Protein AF-A0ABD0T103-F1 (afdb_monomer_lite)

Radius of gyration: 28.6 Å; chains: 1; bounding box: 59×67×96 Å

Structure (mmCIF, N/CA/C/O backbone):
data_AF-A0ABD0T103-F1
#
_entry.id   AF-A0ABD0T103-F1
#
loop_
_atom_site.group_PDB
_atom_site.id
_atom_site.type_symbol
_atom_site.label_atom_id
_atom_site.label_alt_id
_atom_site.label_comp_id
_atom_site.label_asym_id
_atom_site.label_entity_id
_atom_site.label_seq_id
_atom_site.pdbx_PDB_ins_code
_atom_site.Cartn_x
_atom_site.Cartn_y
_atom_site.Cartn_z
_atom_site.occupancy
_atom_site.B_iso_or_equiv
_atom_site.auth_seq_id
_atom_site.auth_comp_id
_atom_site.auth_asym_id
_atom_site.auth_atom_id
_atom_site.pdbx_PDB_model_num
ATOM 1 N N . MET A 1 1 ? 9.201 -31.737 -28.337 1.00 83.19 1 MET A N 1
ATOM 2 C CA . MET A 1 1 ? 9.948 -30.502 -28.004 1.00 83.19 1 MET A CA 1
ATOM 3 C C . MET A 1 1 ? 9.121 -29.670 -27.033 1.00 83.19 1 MET A C 1
ATOM 5 O O . MET A 1 1 ? 7.909 -29.645 -27.224 1.00 83.19 1 MET A O 1
ATOM 9 N N . PRO A 1 2 ? 9.707 -29.031 -26.001 1.00 96.06 2 PRO A N 1
ATOM 10 C CA . PRO A 1 2 ? 8.948 -28.172 -25.094 1.00 96.06 2 PRO A CA 1
ATOM 11 C C . PRO A 1 2 ? 8.198 -27.069 -25.862 1.00 96.06 2 PRO A C 1
ATOM 13 O O . PRO A 1 2 ? 8.759 -26.537 -26.823 1.00 96.06 2 PRO A O 1
ATOM 16 N N . PRO A 1 3 ? 6.970 -26.693 -25.461 1.00 93.56 3 PRO A N 1
ATOM 17 C CA . PRO A 1 3 ? 6.154 -25.717 -26.192 1.00 93.56 3 PRO A CA 1
ATOM 18 C C . PRO A 1 3 ? 6.834 -24.355 -26.387 1.00 93.56 3 PRO A C 1
ATOM 20 O O . PRO A 1 3 ? 6.672 -23.721 -27.426 1.00 93.56 3 PRO A O 1
ATOM 23 N N . THR A 1 4 ? 7.629 -23.918 -25.409 1.00 91.94 4 THR A N 1
ATOM 24 C CA . THR A 1 4 ? 8.453 -22.702 -25.484 1.00 91.94 4 THR A CA 1
ATOM 25 C C . THR A 1 4 ? 9.527 -22.808 -26.559 1.00 91.94 4 THR A C 1
ATOM 27 O O . THR A 1 4 ? 9.656 -21.913 -27.387 1.00 91.94 4 THR A O 1
ATOM 30 N N . VAL A 1 5 ? 10.246 -23.930 -26.609 1.00 94.25 5 VAL A N 1
ATOM 31 C CA . VAL A 1 5 ? 11.278 -24.182 -27.625 1.00 94.25 5 VAL A CA 1
ATOM 32 C C . VAL A 1 5 ? 10.645 -24.321 -29.016 1.00 94.25 5 VAL A C 1
ATOM 34 O O . VAL A 1 5 ? 11.171 -23.784 -29.984 1.00 94.25 5 VAL A O 1
ATOM 37 N N . HIS A 1 6 ? 9.473 -24.959 -29.120 1.00 95.75 6 HIS A N 1
ATOM 38 C CA . HIS A 1 6 ? 8.685 -25.035 -30.357 1.00 95.75 6 HIS A CA 1
ATOM 39 C C . HIS A 1 6 ? 8.258 -23.667 -30.881 1.00 95.75 6 HIS A C 1
ATOM 41 O O . HIS A 1 6 ? 8.499 -23.373 -32.048 1.00 95.75 6 HIS A O 1
ATOM 47 N N . LYS A 1 7 ? 7.721 -22.796 -30.021 1.00 91.62 7 LYS A N 1
ATOM 48 C CA . LYS A 1 7 ? 7.379 -21.424 -30.415 1.00 91.62 7 LYS A CA 1
ATOM 49 C C . LYS A 1 7 ? 8.585 -20.624 -30.893 1.00 91.62 7 LYS A C 1
ATOM 51 O O . LYS A 1 7 ? 8.458 -19.905 -31.873 1.00 91.62 7 LYS A O 1
ATOM 56 N N . VAL A 1 8 ? 9.739 -20.760 -30.244 1.00 90.75 8 VAL A N 1
ATOM 57 C CA . VAL A 1 8 ? 10.947 -20.021 -30.641 1.00 90.75 8 VAL A CA 1
ATOM 58 C C . VAL A 1 8 ? 11.498 -20.529 -31.974 1.00 90.75 8 VAL A C 1
ATOM 60 O O . VAL A 1 8 ? 11.782 -19.725 -32.853 1.00 90.75 8 VAL A O 1
ATOM 63 N N . LEU A 1 9 ? 11.628 -21.846 -32.151 1.00 94.50 9 LEU A N 1
ATOM 64 C CA . LEU A 1 9 ? 12.278 -22.413 -33.338 1.00 94.50 9 LEU A CA 1
ATOM 65 C C . LEU A 1 9 ? 11.381 -22.434 -34.581 1.00 94.50 9 LEU A C 1
ATOM 67 O O . LEU A 1 9 ? 11.892 -22.286 -35.684 1.00 94.50 9 LEU A O 1
ATOM 71 N N . ILE A 1 10 ? 10.068 -22.628 -34.415 1.00 95.25 10 ILE A N 1
ATOM 72 C CA . ILE A 1 10 ? 9.129 -22.740 -35.543 1.00 95.25 10 ILE A CA 1
ATOM 73 C C . ILE A 1 10 ? 8.453 -21.404 -35.843 1.00 95.25 10 ILE A C 1
ATOM 75 O O . ILE A 1 10 ? 8.338 -21.033 -37.003 1.00 95.25 10 ILE A O 1
ATOM 79 N N . HIS A 1 11 ? 8.040 -20.663 -34.813 1.00 93.12 11 HIS A N 1
ATOM 80 C CA .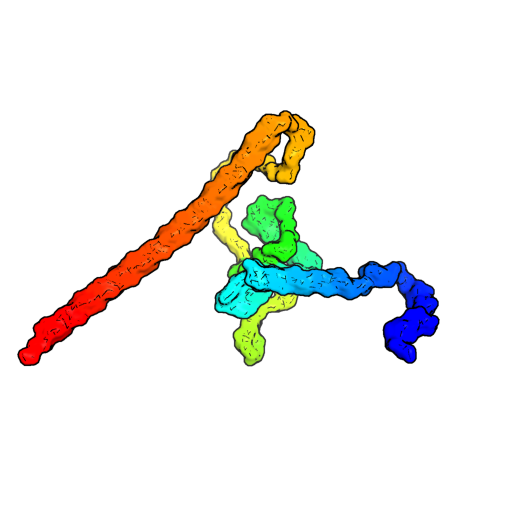 HIS A 1 11 ? 7.269 -19.425 -34.975 1.00 93.12 11 HIS A CA 1
ATOM 81 C C . HIS A 1 11 ? 8.083 -18.155 -34.696 1.00 93.12 11 HIS A C 1
ATOM 83 O O . HIS A 1 11 ? 7.556 -17.055 -34.832 1.00 93.12 11 HIS A O 1
ATOM 89 N N . GLY A 1 12 ? 9.357 -18.270 -34.304 1.00 89.81 12 GLY A N 1
ATOM 90 C CA . GLY A 1 12 ? 10.169 -17.119 -33.900 1.00 89.81 12 GLY A CA 1
ATOM 91 C C . GLY A 1 12 ? 10.331 -16.077 -35.004 1.00 89.81 12 GLY A C 1
ATOM 92 O O . GLY A 1 12 ? 10.189 -14.889 -34.731 1.00 89.81 12 GLY A O 1
ATOM 93 N N . LYS A 1 13 ? 10.559 -16.517 -36.249 1.00 91.50 13 LYS A N 1
ATOM 94 C CA . LYS A 1 13 ? 10.659 -15.628 -37.416 1.00 91.50 13 LYS A CA 1
ATOM 95 C C . LYS A 1 13 ? 9.366 -14.842 -37.634 1.00 91.50 13 LYS A C 1
ATOM 97 O O . LYS A 1 13 ? 9.402 -13.618 -37.659 1.00 91.50 13 LYS A O 1
ATOM 102 N N . ASP A 1 14 ? 8.235 -15.540 -37.709 1.00 91.88 14 ASP A N 1
ATOM 103 C CA . ASP A 1 14 ? 6.933 -14.911 -37.945 1.00 91.88 14 ASP A CA 1
ATOM 104 C C . ASP A 1 14 ? 6.583 -13.913 -36.831 1.00 91.88 14 ASP A C 1
ATOM 106 O O . ASP A 1 14 ? 6.027 -12.850 -37.096 1.00 91.88 14 ASP A O 1
ATOM 110 N N . ILE A 1 15 ? 6.945 -14.226 -35.580 1.00 88.12 15 ILE A N 1
ATOM 111 C CA . ILE A 1 15 ? 6.762 -13.328 -34.434 1.00 88.12 15 ILE A CA 1
ATOM 112 C C . ILE A 1 15 ? 7.617 -12.065 -34.588 1.00 88.12 15 ILE A C 1
ATOM 114 O O . ILE A 1 15 ? 7.116 -10.976 -34.331 1.00 88.12 15 ILE A O 1
ATOM 118 N N . ILE A 1 16 ? 8.879 -12.186 -35.008 1.00 88.00 16 ILE A N 1
ATOM 119 C CA . ILE A 1 16 ? 9.779 -11.038 -35.193 1.00 88.00 16 ILE A CA 1
ATOM 120 C C . ILE A 1 16 ? 9.294 -10.142 -36.340 1.00 88.00 16 ILE A C 1
ATOM 122 O O . ILE A 1 16 ? 9.280 -8.925 -36.183 1.00 88.00 16 ILE A O 1
ATOM 126 N N . ASP A 1 17 ? 8.839 -10.735 -37.444 1.00 89.12 17 ASP A N 1
ATOM 127 C CA . ASP A 1 17 ? 8.422 -9.998 -38.643 1.00 89.12 17 ASP A CA 1
ATOM 128 C C . ASP A 1 17 ? 7.117 -9.198 -38.430 1.00 89.12 17 ASP A C 1
ATOM 130 O O . ASP A 1 17 ? 6.922 -8.153 -39.050 1.00 89.12 17 ASP A O 1
ATOM 134 N N . HIS A 1 18 ? 6.229 -9.644 -37.530 1.00 87.50 18 HIS A N 1
ATOM 135 C CA . HIS A 1 18 ? 4.941 -8.983 -37.254 1.00 87.50 18 HIS A CA 1
ATOM 136 C C . HIS A 1 18 ? 4.939 -8.089 -36.000 1.00 87.50 18 HIS A C 1
ATOM 138 O O . HIS A 1 18 ? 3.966 -7.366 -35.766 1.00 87.50 18 HIS A O 1
ATOM 144 N N . PHE A 1 19 ? 5.981 -8.130 -35.161 1.00 81.06 19 PHE A N 1
ATOM 145 C CA . PHE A 1 19 ? 6.026 -7.339 -33.928 1.00 81.06 19 PHE A CA 1
ATOM 146 C C . PHE A 1 19 ? 6.608 -5.940 -34.152 1.00 81.06 19 PHE A C 1
ATOM 148 O O . PHE A 1 19 ? 7.749 -5.765 -34.563 1.00 81.06 19 PHE A O 1
ATOM 155 N N . LEU A 1 20 ? 5.833 -4.921 -33.772 1.00 81.62 20 LEU A N 1
ATOM 156 C CA . LEU A 1 20 ? 6.221 -3.505 -33.844 1.00 81.62 20 LEU A CA 1
ATOM 157 C C . LEU A 1 20 ? 7.271 -3.093 -32.798 1.00 81.62 20 LEU A C 1
ATOM 159 O O . LEU A 1 20 ? 7.889 -2.039 -32.926 1.00 81.62 20 LEU A O 1
ATOM 163 N N . LEU A 1 21 ? 7.430 -3.880 -31.730 1.00 80.06 21 LEU A N 1
ATOM 164 C CA . LEU A 1 21 ? 8.282 -3.562 -30.586 1.00 80.06 21 LEU A CA 1
ATOM 165 C C . LEU A 1 21 ? 9.200 -4.744 -30.255 1.00 80.06 21 LEU A C 1
ATOM 167 O O . LEU A 1 21 ? 8.774 -5.895 -30.385 1.00 80.06 21 LEU A O 1
ATOM 171 N N . PRO A 1 22 ? 10.425 -4.488 -29.758 1.00 79.06 22 PRO A N 1
ATOM 172 C CA . PRO A 1 22 ? 11.305 -5.539 -29.270 1.00 79.06 22 PRO A CA 1
ATOM 173 C C . PRO A 1 22 ? 10.608 -6.415 -28.223 1.00 79.06 22 PRO A C 1
ATOM 175 O O . PRO A 1 22 ? 10.047 -5.907 -27.251 1.00 79.06 22 PRO A O 1
ATOM 178 N N . ILE A 1 23 ? 10.705 -7.737 -28.387 1.00 77.38 23 IL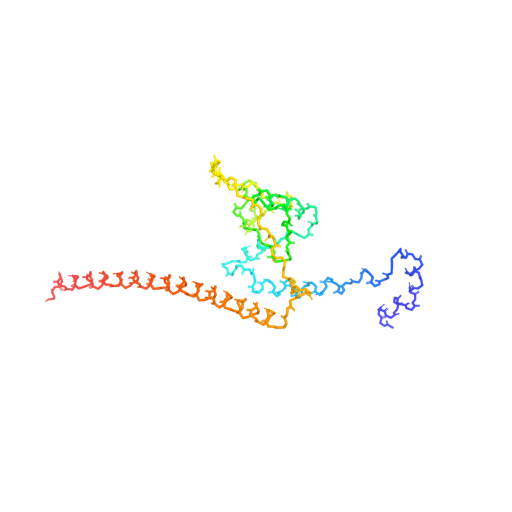E A N 1
ATOM 179 C CA . ILE A 1 23 ? 10.024 -8.750 -27.557 1.00 77.38 23 ILE A CA 1
ATOM 180 C C . ILE A 1 23 ? 10.264 -8.529 -26.050 1.00 77.38 23 ILE A C 1
ATOM 182 O O . ILE A 1 23 ? 9.359 -8.714 -25.240 1.00 77.38 23 ILE A O 1
ATOM 186 N N . GLY A 1 24 ? 11.453 -8.051 -25.667 1.00 75.94 24 GLY A N 1
ATOM 187 C CA . GLY A 1 24 ? 11.802 -7.767 -24.270 1.00 75.94 24 GLY A CA 1
ATOM 188 C C . GLY A 1 24 ? 11.033 -6.607 -23.619 1.00 75.94 24 GLY A C 1
ATOM 189 O O . GLY A 1 24 ? 10.950 -6.557 -22.396 1.00 75.94 24 GLY A O 1
ATOM 190 N N . GLN A 1 25 ? 10.439 -5.687 -24.389 1.00 78.56 25 GLN A N 1
ATOM 191 C CA . GLN A 1 25 ? 9.657 -4.569 -23.835 1.00 78.56 25 GLN A CA 1
ATOM 192 C C . GLN A 1 25 ? 8.255 -4.983 -23.370 1.00 78.56 25 GLN A C 1
ATOM 194 O O . GLN A 1 25 ? 7.662 -4.299 -22.538 1.00 78.56 25 GLN A O 1
ATOM 199 N N . LEU A 1 26 ? 7.733 -6.096 -23.892 1.00 74.50 26 LEU A N 1
ATOM 200 C CA . LEU A 1 26 ? 6.412 -6.636 -23.556 1.00 74.50 26 LEU A CA 1
ATOM 201 C C . LEU A 1 26 ? 6.495 -7.839 -22.602 1.00 74.50 26 LEU A C 1
ATOM 203 O O . LEU A 1 26 ? 5.513 -8.557 -22.428 1.00 74.50 26 LEU A O 1
ATOM 207 N N . GLY A 1 27 ? 7.659 -8.066 -21.986 1.00 77.94 27 GLY A N 1
ATOM 208 C CA . GLY A 1 27 ? 7.872 -9.163 -21.048 1.00 77.94 27 GLY A CA 1
ATOM 209 C C . GLY A 1 27 ? 7.031 -9.038 -19.772 1.00 77.94 27 GLY A C 1
ATOM 210 O O . GLY A 1 27 ? 6.824 -7.947 -19.235 1.00 77.94 27 GLY A O 1
ATOM 211 N N . GLU A 1 28 ? 6.585 -10.180 -19.248 1.00 82.69 28 GLU A N 1
ATOM 212 C CA . GLU A 1 28 ? 5.816 -10.253 -17.998 1.00 82.69 28 GLU A CA 1
ATOM 213 C C . GLU A 1 28 ? 6.688 -10.010 -16.753 1.00 82.69 28 GLU A C 1
ATOM 215 O O . GLU A 1 28 ? 6.167 -9.662 -15.692 1.00 82.69 28 GLU A O 1
ATOM 220 N N . ASP A 1 29 ? 8.016 -10.089 -16.889 1.00 77.25 29 ASP A N 1
ATOM 221 C CA . ASP A 1 29 ? 8.998 -9.939 -15.808 1.00 77.25 29 ASP A CA 1
ATOM 222 C C . ASP A 1 29 ? 8.815 -8.635 -15.022 1.00 77.25 29 ASP A C 1
ATOM 224 O O . ASP A 1 29 ? 8.904 -8.608 -13.791 1.00 77.25 29 ASP A O 1
ATOM 228 N N . ALA A 1 30 ? 8.496 -7.538 -15.718 1.00 74.00 30 ALA A N 1
ATOM 229 C CA . ALA A 1 30 ? 8.231 -6.252 -15.085 1.00 74.00 30 ALA A CA 1
ATOM 230 C C . ALA A 1 30 ? 6.980 -6.312 -14.192 1.00 74.00 30 ALA A C 1
ATOM 232 O O . ALA A 1 30 ? 6.970 -5.767 -13.084 1.00 74.00 30 ALA A O 1
ATOM 233 N N . GLN A 1 31 ? 5.927 -7.002 -14.638 1.00 71.06 31 GLN A N 1
ATOM 234 C CA . GLN A 1 31 ? 4.705 -7.206 -13.865 1.00 71.06 31 GLN A CA 1
ATOM 235 C C . GLN A 1 31 ? 4.933 -8.173 -12.693 1.00 71.06 31 GLN A C 1
ATOM 237 O O . GLN A 1 31 ? 4.473 -7.897 -11.580 1.00 71.06 31 GLN A O 1
ATOM 242 N N . GLU A 1 32 ? 5.689 -9.255 -12.889 1.00 76.38 32 GLU A N 1
ATOM 243 C CA . GLU A 1 32 ? 6.045 -10.194 -11.820 1.00 76.38 32 GLU A CA 1
ATOM 244 C C . GLU A 1 32 ? 6.905 -9.546 -10.731 1.00 76.38 32 GLU A C 1
ATOM 246 O O . GLU A 1 32 ? 6.645 -9.733 -9.536 1.00 76.38 32 GLU A O 1
ATOM 251 N N . CYS A 1 33 ? 7.875 -8.709 -11.109 1.00 70.19 33 CYS A N 1
ATOM 252 C CA . CYS A 1 33 ? 8.651 -7.912 -10.158 1.00 70.19 33 CYS A CA 1
ATOM 253 C C . CYS A 1 33 ? 7.734 -7.023 -9.311 1.00 70.19 33 CYS A C 1
ATOM 255 O O . CYS A 1 33 ? 7.875 -6.957 -8.088 1.00 70.19 33 CYS A O 1
ATOM 257 N N . ARG A 1 34 ? 6.714 -6.416 -9.928 1.00 66.44 34 ARG A N 1
ATOM 258 C CA . ARG A 1 34 ? 5.733 -5.592 -9.211 1.00 66.44 34 ARG A CA 1
ATOM 259 C C . ARG A 1 34 ? 4.835 -6.381 -8.260 1.00 66.44 34 ARG A C 1
ATOM 261 O O . ARG A 1 34 ? 4.380 -5.813 -7.266 1.00 66.44 34 ARG A O 1
ATOM 268 N N . HIS A 1 35 ? 4.577 -7.667 -8.494 1.00 71.31 35 HIS A N 1
ATOM 269 C CA . HIS A 1 35 ? 3.824 -8.483 -7.535 1.00 71.31 35 HIS A CA 1
ATOM 270 C C . HIS A 1 35 ? 4.565 -8.643 -6.198 1.00 71.31 35 HIS A C 1
ATOM 272 O O . HIS A 1 35 ? 3.919 -8.671 -5.143 1.00 71.31 35 HIS A O 1
ATOM 278 N N . LYS A 1 36 ? 5.907 -8.667 -6.213 1.00 68.00 36 LYS A N 1
ATOM 279 C CA . LYS A 1 36 ? 6.732 -8.693 -4.992 1.00 68.00 36 LYS A CA 1
ATOM 280 C C . LYS A 1 36 ? 6.549 -7.410 -4.178 1.00 68.00 36 LYS A C 1
ATOM 282 O O . LYS A 1 36 ? 6.284 -7.484 -2.977 1.00 68.00 36 LYS A O 1
ATOM 287 N N . ASP A 1 37 ? 6.555 -6.258 -4.846 1.00 61.12 37 ASP A N 1
ATOM 288 C CA . ASP A 1 37 ? 6.293 -4.954 -4.227 1.00 61.12 37 ASP A CA 1
ATOM 289 C C . ASP A 1 37 ? 4.892 -4.887 -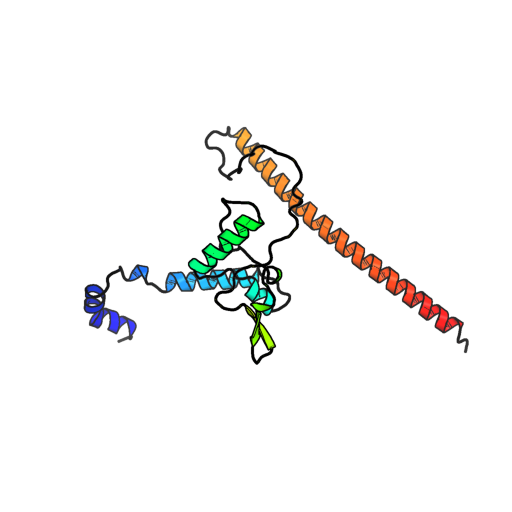3.609 1.00 61.12 37 ASP A C 1
ATOM 291 O O . ASP A 1 37 ? 4.719 -4.469 -2.464 1.00 61.12 37 ASP A O 1
ATOM 295 N N . VAL A 1 38 ? 3.868 -5.342 -4.340 1.00 64.62 38 VAL A N 1
ATOM 296 C CA . VAL A 1 38 ? 2.484 -5.368 -3.842 1.00 64.62 38 VAL A CA 1
ATOM 297 C C . VAL A 1 38 ? 2.375 -6.226 -2.583 1.00 64.62 38 VAL A C 1
ATOM 299 O O . VAL A 1 38 ? 1.708 -5.819 -1.629 1.00 64.62 38 VAL A O 1
ATOM 302 N N . LYS A 1 39 ? 3.048 -7.381 -2.538 1.00 66.12 39 LYS A N 1
ATOM 303 C CA . LYS A 1 39 ? 3.084 -8.252 -1.356 1.00 66.12 39 LYS A CA 1
ATOM 304 C C . LYS A 1 39 ? 3.775 -7.558 -0.176 1.00 66.12 39 LYS A C 1
ATOM 306 O O . LYS A 1 39 ? 3.177 -7.483 0.898 1.00 66.12 39 LYS A O 1
ATOM 311 N N . TYR A 1 40 ? 4.950 -6.966 -0.402 1.00 67.12 40 TYR A N 1
ATOM 312 C CA . TYR A 1 40 ? 5.713 -6.223 0.607 1.00 67.12 40 TYR A CA 1
ATOM 313 C C . TYR A 1 40 ? 4.922 -5.041 1.185 1.00 67.12 40 TYR A C 1
ATOM 315 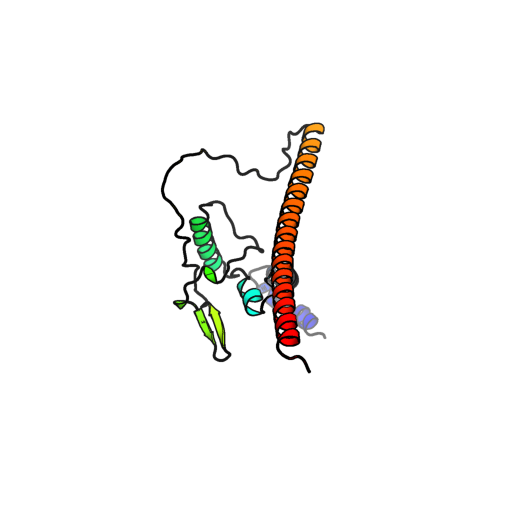O O . TYR A 1 40 ? 4.799 -4.895 2.403 1.00 67.12 40 TYR A O 1
ATOM 323 N N . TYR A 1 41 ? 4.305 -4.221 0.332 1.00 56.81 41 TYR A N 1
ATOM 324 C CA . TYR A 1 41 ? 3.523 -3.063 0.765 1.00 56.81 41 TYR A CA 1
ATOM 325 C C . TYR A 1 41 ? 2.207 -3.451 1.419 1.00 56.81 41 TYR A C 1
ATOM 327 O O . TYR A 1 41 ? 1.771 -2.795 2.368 1.00 56.81 41 TYR A O 1
ATOM 335 N N . ARG A 1 42 ? 1.571 -4.526 0.950 1.00 65.25 42 ARG A N 1
ATOM 336 C CA . ARG A 1 42 ? 0.406 -5.083 1.626 1.00 65.25 42 ARG A CA 1
ATOM 337 C C . ARG A 1 42 ? 0.784 -5.545 3.021 1.00 65.25 42 ARG A C 1
ATOM 339 O O . ARG A 1 42 ? -0.005 -5.329 3.929 1.00 65.25 42 ARG A O 1
ATOM 346 N N . GLU A 1 43 ? 1.954 -6.140 3.211 1.00 62.75 43 GLU A N 1
ATOM 347 C CA . GLU A 1 43 ? 2.445 -6.617 4.501 1.00 62.75 43 GLU A CA 1
ATOM 348 C C . GLU A 1 43 ? 2.783 -5.478 5.473 1.00 62.75 43 GLU A C 1
ATOM 350 O O . GLU A 1 43 ? 2.222 -5.462 6.567 1.00 62.75 43 GLU A O 1
ATOM 355 N N . HIS A 1 44 ? 3.568 -4.487 5.044 1.00 53.50 44 HIS A N 1
ATOM 356 C CA . HIS A 1 44 ? 4.179 -3.497 5.941 1.00 53.50 44 HIS A CA 1
ATOM 357 C C . HIS A 1 44 ? 3.458 -2.136 5.991 1.00 53.50 44 HIS A C 1
ATOM 359 O O . HIS A 1 44 ? 3.551 -1.433 6.993 1.00 53.50 44 HIS A O 1
ATOM 365 N N . ASN A 1 45 ? 2.704 -1.763 4.946 1.00 48.78 45 ASN A N 1
ATOM 366 C CA . ASN A 1 45 ? 2.257 -0.373 4.730 1.00 48.78 45 ASN A CA 1
ATOM 367 C C . ASN A 1 45 ? 0.729 -0.195 4.654 1.00 48.78 45 ASN A C 1
ATOM 369 O O . ASN A 1 45 ? 0.247 0.859 4.234 1.00 48.78 45 ASN A O 1
ATOM 373 N N . THR A 1 46 ? -0.055 -1.213 5.013 1.00 60.25 46 THR A N 1
ATOM 374 C CA . THR A 1 46 ? -1.527 -1.141 5.008 1.00 60.25 46 THR A CA 1
ATOM 375 C C . THR A 1 46 ? -2.104 -1.327 6.400 1.00 60.25 46 THR A C 1
ATOM 377 O O . THR A 1 46 ? -1.535 -2.028 7.242 1.00 60.25 46 THR A O 1
ATOM 380 N N . ARG A 1 47 ? -3.274 -0.735 6.654 1.00 56.91 47 ARG A N 1
ATOM 381 C CA . ARG A 1 47 ? -3.978 -0.932 7.925 1.00 56.91 47 ARG A CA 1
ATOM 382 C C . ARG A 1 47 ? -4.435 -2.388 8.057 1.00 56.91 47 ARG A C 1
ATOM 384 O O . ARG A 1 47 ? -5.212 -2.888 7.242 1.00 56.91 47 ARG A O 1
ATOM 391 N N . LYS A 1 48 ? -3.985 -3.056 9.127 1.00 67.88 48 LYS A N 1
ATOM 392 C CA . LYS A 1 48 ? -4.268 -4.471 9.461 1.00 67.88 48 LYS A CA 1
ATOM 393 C C . LYS A 1 48 ? -5.509 -4.671 10.322 1.00 67.88 48 LYS A C 1
ATOM 395 O O . LYS A 1 48 ? -5.614 -5.627 11.076 1.00 67.88 48 LYS A O 1
ATOM 400 N N . MET A 1 49 ? -6.445 -3.739 10.231 1.00 57.91 49 MET A N 1
ATOM 401 C CA . MET A 1 49 ? -7.670 -3.785 11.025 1.00 57.91 49 MET A CA 1
ATOM 402 C C . MET A 1 49 ? -8.771 -4.579 10.321 1.00 57.91 49 MET A C 1
ATOM 404 O O . MET A 1 49 ? -9.648 -5.138 10.964 1.00 57.91 49 MET A O 1
ATOM 408 N N . SER A 1 50 ? -8.743 -4.614 8.988 1.00 68.62 50 SER A N 1
ATOM 409 C CA . SER A 1 50 ? -9.624 -5.446 8.174 1.00 68.62 50 SER A CA 1
ATOM 410 C C . SER A 1 50 ? -9.053 -5.585 6.767 1.00 68.62 50 SER A C 1
ATOM 412 O O . SER A 1 50 ? -8.424 -4.660 6.249 1.00 68.62 50 SER A O 1
ATOM 414 N N . ARG A 1 51 ? -9.359 -6.702 6.097 1.00 60.78 51 ARG A N 1
ATOM 415 C CA . ARG A 1 51 ? -9.011 -6.915 4.680 1.00 60.78 51 ARG A CA 1
ATOM 416 C C . ARG A 1 51 ? -9.570 -5.807 3.769 1.00 60.78 51 ARG A C 1
ATOM 418 O O . ARG A 1 51 ? -8.988 -5.524 2.727 1.00 60.78 51 ARG A O 1
ATOM 425 N N . LYS A 1 52 ? -10.655 -5.151 4.200 1.00 57.97 52 LYS A N 1
ATOM 426 C CA . LYS A 1 52 ? -11.275 -3.981 3.564 1.00 57.97 52 LYS A CA 1
ATOM 427 C C . LYS A 1 52 ? -10.346 -2.765 3.571 1.00 57.97 52 LYS A C 1
ATOM 429 O O . LYS A 1 52 ? -9.998 -2.266 2.507 1.00 57.97 52 LYS A O 1
ATOM 434 N N . GLN A 1 53 ? -9.887 -2.337 4.745 1.00 58.53 53 GLN A N 1
ATOM 435 C CA . GLN A 1 53 ? -8.976 -1.192 4.860 1.00 58.53 53 GLN A CA 1
ATOM 436 C C . GLN A 1 53 ? -7.610 -1.481 4.229 1.00 58.53 53 GLN A C 1
ATOM 438 O O . GLN A 1 53 ? -7.023 -0.600 3.615 1.00 58.53 53 GLN A O 1
ATOM 443 N N . THR A 1 54 ? -7.157 -2.737 4.286 1.00 63.78 54 THR A N 1
ATOM 444 C CA . THR A 1 54 ? -5.931 -3.183 3.612 1.00 63.78 54 THR A CA 1
ATOM 445 C C . THR A 1 54 ? -5.963 -2.955 2.096 1.00 63.78 54 THR A C 1
ATOM 447 O O . THR A 1 54 ? -4.946 -2.593 1.511 1.00 63.78 54 THR A O 1
ATOM 450 N N . ASN A 1 55 ? -7.120 -3.163 1.463 1.00 65.31 55 ASN A N 1
ATOM 451 C CA . ASN A 1 55 ? -7.278 -3.011 0.017 1.00 65.31 55 ASN A CA 1
ATOM 452 C C . ASN A 1 55 ? -7.624 -1.567 -0.396 1.00 65.31 55 ASN A C 1
ATOM 454 O O . ASN A 1 55 ? -7.202 -1.138 -1.464 1.00 65.31 55 ASN A O 1
ATOM 458 N N . GLU A 1 56 ? -8.369 -0.820 0.430 1.00 61.91 56 GLU A N 1
ATOM 459 C CA . GLU A 1 56 ? -8.676 0.609 0.205 1.00 61.91 56 GLU A CA 1
ATOM 460 C C . GLU A 1 56 ? -7.429 1.492 0.255 1.00 61.91 56 GLU A C 1
ATOM 462 O O . GLU A 1 56 ? -7.354 2.516 -0.413 1.00 61.91 56 GLU A O 1
ATOM 467 N N . ASP A 1 57 ? -6.428 1.070 1.019 1.00 62.97 57 ASP A N 1
ATOM 468 C CA . ASP A 1 57 ? -5.144 1.739 1.101 1.00 62.97 57 ASP A CA 1
ATOM 469 C C . ASP A 1 57 ? -4.339 1.608 -0.221 1.00 62.97 57 ASP A C 1
ATOM 471 O O . ASP A 1 57 ? -3.186 1.984 -0.260 1.00 62.97 57 ASP A O 1
ATOM 475 N N . LEU A 1 58 ? -4.831 1.067 -1.336 1.00 67.19 58 LEU A N 1
ATOM 476 C CA . LEU A 1 58 ? -4.049 0.993 -2.588 1.00 67.19 58 LEU A CA 1
ATOM 477 C C . LEU A 1 58 ? -4.420 2.146 -3.547 1.00 67.19 58 LEU A C 1
ATOM 479 O O . LEU A 1 58 ? -5.592 2.345 -3.851 1.00 67.19 58 LEU A O 1
ATOM 483 N N . PHE A 1 59 ? -3.427 2.915 -4.021 1.00 68.00 59 PHE A N 1
ATOM 484 C CA . PHE A 1 59 ? -3.618 3.989 -5.014 1.00 68.00 59 PHE A CA 1
ATOM 485 C C . PHE A 1 59 ? -4.056 3.409 -6.379 1.00 68.00 59 PHE A C 1
ATOM 487 O O . PHE A 1 59 ? -3.615 2.304 -6.719 1.00 68.00 59 PHE A O 1
ATOM 494 N N . PRO A 1 60 ? -4.889 4.110 -7.179 1.00 69.00 60 PRO A N 1
ATOM 495 C CA . PRO A 1 60 ? -5.314 3.629 -8.492 1.00 69.00 60 PRO A CA 1
ATOM 496 C C . PRO A 1 60 ? -4.123 3.361 -9.416 1.00 69.00 60 PRO A C 1
ATOM 498 O O . PRO A 1 60 ? -3.178 4.144 -9.460 1.00 69.00 60 PRO A O 1
ATOM 501 N N . SER A 1 61 ? -4.178 2.254 -10.160 1.00 66.06 61 SER A N 1
ATOM 502 C CA . SER A 1 61 ? -3.150 1.908 -11.156 1.00 66.06 61 SER A CA 1
ATOM 503 C C . SER A 1 61 ? -3.386 2.564 -12.520 1.00 66.06 61 SER A C 1
ATOM 505 O O . SER A 1 61 ? -2.446 2.683 -13.295 1.00 66.06 61 SER A O 1
ATOM 507 N N . ASP A 1 62 ? -4.622 2.984 -12.808 1.00 73.19 62 ASP A N 1
ATOM 508 C CA . ASP A 1 62 ? -4.973 3.672 -14.053 1.00 73.19 62 ASP A CA 1
ATOM 509 C C . ASP A 1 62 ? -4.397 5.103 -14.044 1.00 73.19 62 ASP A C 1
ATOM 511 O O . ASP A 1 62 ? -4.727 5.870 -13.130 1.00 73.19 62 ASP A O 1
ATOM 515 N N . PRO A 1 63 ? -3.565 5.480 -15.034 1.00 72.81 63 PRO A N 1
ATOM 516 C CA . PRO A 1 63 ? -2.907 6.783 -15.084 1.00 72.81 63 PRO A CA 1
ATOM 517 C C . PRO A 1 63 ? -3.890 7.960 -15.141 1.00 72.81 63 PRO A C 1
ATOM 519 O O . PRO A 1 63 ? -3.615 9.006 -14.553 1.00 72.81 63 PRO A O 1
ATOM 522 N N . ILE A 1 64 ? -5.054 7.801 -15.778 1.00 74.88 64 ILE A N 1
ATOM 523 C CA . ILE A 1 64 ? -6.050 8.874 -15.929 1.00 74.88 64 ILE A CA 1
ATOM 524 C C . ILE A 1 64 ? -6.716 9.156 -14.579 1.00 74.88 64 ILE A C 1
ATOM 526 O O . ILE A 1 64 ? -6.858 10.304 -14.147 1.00 74.88 64 ILE A O 1
ATOM 530 N N . ILE A 1 65 ? -7.102 8.094 -13.874 1.00 71.38 65 ILE A N 1
ATOM 531 C CA . ILE A 1 65 ? -7.735 8.194 -12.555 1.00 71.38 65 ILE A CA 1
ATOM 532 C C . ILE A 1 65 ? -6.709 8.657 -11.516 1.00 71.38 65 ILE A C 1
ATOM 534 O O . ILE A 1 65 ? -7.017 9.521 -10.694 1.00 71.38 65 ILE A O 1
ATOM 538 N N . ALA A 1 66 ? -5.477 8.149 -11.589 1.00 74.88 66 ALA A N 1
ATOM 539 C CA . ALA A 1 66 ? -4.359 8.583 -10.760 1.00 74.88 66 ALA A CA 1
ATOM 540 C C . ALA A 1 66 ? -4.061 10.082 -10.934 1.00 74.88 66 ALA A C 1
ATOM 542 O O . ALA A 1 66 ? -3.874 10.779 -9.936 1.00 74.88 66 ALA A O 1
ATOM 543 N N . ALA A 1 67 ? -4.082 10.604 -12.165 1.00 79.50 67 ALA A N 1
ATOM 544 C CA . ALA A 1 67 ? -3.902 12.031 -12.440 1.00 79.50 67 ALA A CA 1
ATOM 545 C C . ALA A 1 67 ? -5.020 12.880 -11.816 1.00 79.50 67 ALA A C 1
ATOM 547 O O . ALA A 1 67 ? -4.736 13.850 -11.112 1.00 79.50 67 ALA A O 1
ATOM 548 N N . ARG A 1 68 ? -6.285 12.463 -11.965 1.00 79.56 68 ARG A N 1
ATOM 549 C CA . ARG A 1 68 ? -7.433 13.138 -11.328 1.00 79.56 68 ARG A CA 1
ATOM 550 C C . ARG A 1 68 ? -7.331 13.139 -9.804 1.00 79.56 68 ARG A C 1
ATOM 552 O O . ARG A 1 68 ? -7.539 14.168 -9.166 1.00 79.56 68 ARG A O 1
ATOM 559 N N . TRP A 1 69 ? -6.977 12.002 -9.205 1.00 80.31 69 TRP A N 1
ATOM 560 C CA . TRP A 1 69 ? -6.752 11.905 -7.759 1.00 80.31 69 TRP A CA 1
ATOM 561 C C . TRP A 1 69 ? -5.593 12.801 -7.319 1.00 80.31 69 TRP A C 1
ATOM 563 O O . TRP A 1 69 ? -5.679 13.442 -6.275 1.00 80.31 69 TRP A O 1
ATOM 573 N N . THR A 1 70 ? -4.541 12.891 -8.133 1.00 80.94 70 THR A N 1
ATOM 574 C CA . THR A 1 70 ? -3.389 13.755 -7.868 1.00 80.94 70 THR A CA 1
ATOM 575 C C . THR A 1 70 ? -3.792 15.213 -7.806 1.00 80.94 70 THR A C 1
ATOM 577 O O . THR A 1 70 ? -3.491 15.881 -6.825 1.00 80.94 70 THR A O 1
ATOM 580 N N . GLU A 1 71 ? -4.521 15.695 -8.807 1.00 80.69 71 GLU A N 1
ATOM 581 C CA . GLU A 1 71 ? -4.968 17.083 -8.872 1.00 80.69 71 GLU A CA 1
ATOM 582 C C . GLU A 1 71 ? -5.853 17.463 -7.675 1.00 80.69 71 GLU A C 1
ATOM 584 O O . GLU A 1 71 ? -5.684 18.518 -7.064 1.00 80.69 71 GLU A O 1
ATOM 589 N N . ILE A 1 72 ? -6.751 16.562 -7.276 1.00 78.00 72 ILE A N 1
ATOM 590 C CA . ILE A 1 72 ? -7.619 16.761 -6.114 1.00 78.00 72 ILE A CA 1
ATOM 591 C C . ILE A 1 72 ? -6.804 16.808 -4.817 1.00 78.00 72 ILE A C 1
ATOM 593 O O . ILE A 1 72 ? -7.087 17.625 -3.939 1.00 78.00 72 ILE A O 1
ATOM 597 N N . VAL A 1 73 ? -5.787 15.959 -4.668 1.00 75.12 73 VAL A N 1
ATOM 598 C CA . VAL A 1 73 ? -4.914 15.982 -3.486 1.00 75.12 73 VAL A CA 1
ATOM 599 C C . VAL A 1 73 ? -4.044 17.235 -3.463 1.00 75.12 73 VAL A C 1
ATOM 601 O O . VAL A 1 73 ? -3.949 17.856 -2.408 1.00 75.12 73 VAL A O 1
ATOM 604 N N . ARG A 1 74 ? -3.492 17.654 -4.608 1.00 81.25 74 ARG A N 1
ATOM 605 C CA . ARG A 1 74 ? -2.754 18.920 -4.749 1.00 81.25 74 ARG A CA 1
ATOM 606 C C . ARG A 1 74 ? -3.598 20.101 -4.290 1.00 81.25 74 ARG A C 1
ATOM 608 O O . ARG A 1 74 ? -3.159 20.876 -3.450 1.00 81.25 74 ARG A O 1
ATOM 615 N N . ARG A 1 75 ? -4.846 20.177 -4.766 1.00 76.50 75 ARG A N 1
ATOM 616 C CA . ARG A 1 75 ? -5.805 21.226 -4.390 1.00 76.50 75 ARG A CA 1
ATOM 617 C C . ARG A 1 75 ? -6.153 21.192 -2.898 1.00 76.50 75 ARG A C 1
ATOM 619 O O . ARG A 1 75 ? -6.253 22.238 -2.277 1.00 76.50 75 ARG A O 1
ATOM 626 N N . ASN A 1 76 ? -6.301 20.004 -2.305 1.00 71.12 76 ASN A N 1
ATOM 627 C CA . ASN A 1 76 ? -6.596 19.863 -0.872 1.00 71.12 76 ASN A CA 1
ATOM 628 C C . ASN A 1 76 ? -5.404 20.180 0.044 1.00 71.12 76 ASN A C 1
ATOM 630 O O . ASN A 1 76 ? -5.614 20.596 1.179 1.00 71.12 76 ASN A O 1
ATOM 634 N N . ARG A 1 77 ? -4.172 19.925 -0.411 1.00 70.62 77 ARG A N 1
ATOM 635 C CA . ARG A 1 77 ? -2.938 20.184 0.352 1.00 70.62 77 ARG A CA 1
ATOM 636 C C . ARG A 1 77 ? -2.332 21.554 0.070 1.00 70.62 77 ARG A C 1
ATOM 638 O O . ARG A 1 77 ? -1.437 21.969 0.790 1.00 70.62 77 ARG A O 1
ATOM 645 N N . ASN A 1 78 ? -2.832 22.238 -0.957 1.00 72.25 78 ASN A N 1
ATOM 646 C CA . ASN A 1 78 ? -2.248 23.455 -1.507 1.00 72.25 78 ASN A CA 1
ATOM 647 C C . ASN A 1 78 ? -0.786 23.266 -1.971 1.00 72.25 78 ASN A C 1
ATOM 649 O O . ASN A 1 78 ? 0.022 24.185 -1.918 1.00 72.25 78 ASN A O 1
ATOM 653 N N . GLU A 1 79 ? -0.454 22.058 -2.440 1.00 74.12 79 GLU A N 1
ATOM 654 C CA . GLU A 1 79 ? 0.878 21.676 -2.925 1.00 74.12 79 GLU A CA 1
ATOM 655 C C . GLU A 1 79 ? 0.793 21.356 -4.424 1.00 74.12 79 GLU A C 1
ATOM 657 O O . GLU A 1 79 ? 0.319 20.288 -4.810 1.00 74.12 79 GLU A O 1
ATOM 662 N N . SER A 1 80 ? 1.239 22.263 -5.295 1.00 76.06 80 SER A N 1
ATOM 663 C CA . SER A 1 80 ? 1.177 22.083 -6.758 1.00 76.06 80 SER A CA 1
ATOM 664 C C . SER A 1 80 ? 2.218 21.092 -7.294 1.00 76.06 80 SER A C 1
ATOM 666 O O . SER A 1 80 ? 1.960 20.387 -8.274 1.00 76.06 80 SER A O 1
ATOM 668 N N . SER A 1 81 ? 3.374 20.994 -6.632 1.00 78.19 81 SER A N 1
ATOM 669 C CA . SER A 1 81 ? 4.485 20.107 -6.998 1.00 78.19 81 SER A CA 1
ATOM 670 C C . SER A 1 81 ? 4.291 18.662 -6.530 1.00 78.19 81 SER A C 1
ATOM 672 O O . SER A 1 81 ? 4.965 17.761 -7.035 1.00 78.19 81 SER A O 1
ATOM 674 N N . TRP A 1 82 ? 3.341 18.406 -5.623 1.00 79.25 82 TRP A N 1
ATOM 675 C CA . TRP A 1 82 ? 3.143 17.085 -5.036 1.00 79.25 82 TRP A CA 1
ATOM 676 C C . TRP A 1 82 ? 2.823 16.032 -6.102 1.00 79.25 82 TRP A C 1
ATOM 678 O O . TRP A 1 82 ? 1.957 16.224 -6.959 1.00 79.25 82 TRP A O 1
ATOM 688 N N . LYS A 1 83 ? 3.516 14.894 -6.068 1.00 75.44 83 LYS A N 1
ATOM 689 C CA . LYS A 1 83 ? 3.273 13.757 -6.964 1.00 75.44 83 LYS A CA 1
ATOM 690 C C . LYS A 1 83 ? 3.017 12.508 -6.125 1.00 75.44 83 LYS A C 1
ATOM 692 O O . LYS A 1 83 ? 3.753 12.274 -5.163 1.00 75.44 83 LYS A O 1
ATOM 697 N N . PRO A 1 84 ? 2.010 11.687 -6.469 1.00 74.44 84 PRO A N 1
ATOM 698 C CA . PRO A 1 84 ? 1.796 10.440 -5.764 1.00 74.44 84 PRO A CA 1
ATOM 699 C C . PRO A 1 84 ? 2.987 9.518 -6.016 1.00 74.44 84 PRO A C 1
ATOM 701 O O . PRO A 1 84 ? 3.322 9.165 -7.144 1.00 74.44 84 PRO A O 1
ATOM 704 N N . THR A 1 85 ? 3.634 9.111 -4.938 1.00 66.81 85 THR A N 1
ATOM 705 C CA . THR A 1 85 ? 4.592 8.007 -4.952 1.00 66.81 85 THR A CA 1
ATOM 706 C C . THR A 1 85 ? 3.850 6.671 -4.896 1.00 66.81 85 THR A C 1
ATOM 708 O O . THR A 1 85 ? 2.684 6.615 -4.500 1.00 66.81 85 THR A O 1
ATOM 711 N N . LYS A 1 86 ? 4.536 5.562 -5.205 1.00 60.34 86 LYS A N 1
ATOM 712 C CA . LYS A 1 86 ? 3.983 4.189 -5.125 1.00 60.34 86 LYS A CA 1
ATOM 713 C C . LYS A 1 86 ? 3.364 3.847 -3.755 1.00 60.34 86 LYS A C 1
ATOM 715 O O . LYS A 1 86 ? 2.514 2.966 -3.657 1.00 60.34 86 LYS A O 1
ATOM 720 N N . ASN A 1 87 ? 3.761 4.577 -2.712 1.00 51.75 87 ASN A N 1
ATOM 721 C CA . ASN A 1 87 ? 3.307 4.410 -1.332 1.00 51.75 87 ASN A CA 1
ATOM 722 C C . ASN A 1 87 ? 2.217 5.401 -0.922 1.00 51.75 87 ASN A C 1
ATOM 724 O O . ASN A 1 87 ? 1.831 5.428 0.243 1.00 51.75 87 ASN A O 1
ATOM 728 N N . THR A 1 88 ? 1.729 6.228 -1.841 1.00 64.75 88 THR A N 1
ATOM 729 C CA . THR A 1 88 ? 0.697 7.213 -1.543 1.00 64.75 88 THR A CA 1
ATOM 730 C C . THR A 1 88 ? -0.634 6.522 -1.277 1.00 64.75 88 THR A C 1
ATOM 732 O O . THR A 1 88 ? -1.080 5.669 -2.038 1.00 64.75 88 THR A O 1
ATOM 735 N N . LYS A 1 89 ? -1.272 6.887 -0.166 1.00 62.06 89 LYS A N 1
ATOM 736 C CA . LYS A 1 89 ? -2.514 6.291 0.334 1.00 62.06 89 LYS A CA 1
ATOM 737 C C . LYS A 1 89 ? -3.594 7.370 0.424 1.00 62.06 89 LYS A C 1
ATOM 739 O O . LYS A 1 89 ? -3.302 8.479 0.869 1.00 62.06 89 LYS A O 1
ATOM 744 N N . LEU A 1 90 ? -4.837 7.039 0.075 1.00 65.69 90 LEU A N 1
ATOM 745 C CA . LEU A 1 90 ? -6.010 7.882 0.330 1.00 65.69 90 LEU A CA 1
ATOM 746 C C . LEU A 1 90 ? -7.065 7.074 1.082 1.00 65.69 90 LEU A C 1
ATOM 748 O O . LEU A 1 90 ? -7.432 5.979 0.672 1.00 65.69 90 LEU A O 1
ATOM 752 N N . CYS A 1 91 ? -7.546 7.602 2.207 1.00 57.28 91 CYS A N 1
ATOM 753 C CA . CYS A 1 91 ? -8.542 6.908 3.016 1.00 57.28 91 CYS A CA 1
ATOM 754 C C . CYS A 1 91 ? -9.963 7.030 2.428 1.00 57.28 91 CYS A C 1
ATOM 756 O O . CYS A 1 91 ? -10.310 8.023 1.786 1.00 57.28 91 CYS A O 1
ATOM 758 N N . SER A 1 92 ? -10.829 6.052 2.711 1.00 63.19 92 SER A N 1
ATOM 759 C CA . SER A 1 92 ? -12.234 6.018 2.265 1.00 63.19 92 SER A CA 1
ATOM 760 C C . SER A 1 92 ? -13.121 7.146 2.820 1.00 63.19 92 SER A C 1
ATOM 762 O O . SER A 1 92 ? -14.268 7.301 2.390 1.00 63.19 92 SER A O 1
ATOM 764 N N . LEU A 1 93 ? -12.598 7.964 3.739 1.00 62.50 93 LEU A N 1
ATOM 765 C CA . LEU A 1 93 ? -13.254 9.170 4.246 1.00 62.50 93 LEU A CA 1
ATOM 766 C C . LEU A 1 93 ? -13.233 10.327 3.240 1.00 62.50 93 LEU A C 1
ATOM 768 O O . LEU A 1 93 ? -14.036 11.236 3.386 1.00 62.50 93 LEU A O 1
ATOM 772 N N . HIS A 1 94 ? -12.381 10.292 2.209 1.00 69.19 94 HIS A N 1
ATOM 773 C CA . HIS A 1 94 ? -12.358 11.334 1.172 1.00 69.19 94 HIS A CA 1
ATOM 774 C C . HIS A 1 94 ? -13.441 11.158 0.094 1.00 69.19 94 HIS A C 1
ATOM 776 O O . HIS A 1 94 ? -13.579 12.001 -0.790 1.00 69.19 94 HIS A O 1
ATOM 782 N N . PHE A 1 95 ? -14.225 10.081 0.161 1.00 71.19 95 PHE A N 1
ATOM 783 C CA . PHE A 1 95 ? -15.255 9.754 -0.822 1.00 71.19 95 PHE A CA 1
ATOM 784 C C . PHE A 1 95 ? -16.648 9.965 -0.236 1.00 71.19 95 PHE A C 1
ATOM 786 O O . PHE A 1 95 ? -16.911 9.628 0.925 1.00 71.19 95 PHE A O 1
ATOM 793 N N . GLU A 1 96 ? -17.550 10.497 -1.057 1.00 71.00 96 GLU A N 1
ATOM 794 C CA . GLU A 1 96 ? -18.975 10.528 -0.748 1.00 71.00 96 GLU A CA 1
ATOM 795 C C . GLU A 1 96 ? -19.546 9.124 -0.579 1.00 71.00 96 GLU A C 1
ATOM 797 O O . GLU A 1 96 ? -19.115 8.158 -1.208 1.00 71.00 96 GLU A O 1
ATOM 802 N N . ASP A 1 97 ? -20.548 8.998 0.281 1.00 70.81 97 ASP A N 1
ATOM 803 C CA . ASP A 1 97 ? -21.162 7.700 0.541 1.00 70.81 97 ASP A CA 1
ATOM 804 C C . ASP A 1 97 ? -22.020 7.230 -0.650 1.00 70.81 97 ASP A C 1
ATOM 806 O O . ASP A 1 97 ? -22.192 6.032 -0.847 1.00 70.81 97 ASP A O 1
ATOM 810 N N . LYS A 1 98 ? -22.418 8.154 -1.538 1.00 74.12 98 LYS A N 1
ATOM 811 C CA . LYS A 1 98 ? -23.139 7.884 -2.796 1.00 74.12 98 LYS A CA 1
ATOM 812 C C . LYS A 1 98 ? -22.312 7.128 -3.843 1.00 74.12 98 LYS A C 1
ATOM 814 O O . LYS A 1 98 ? -22.860 6.377 -4.647 1.00 74.12 98 LYS A O 1
ATOM 819 N N . VAL A 1 99 ? -20.988 7.311 -3.852 1.00 71.62 99 VAL A N 1
ATOM 820 C CA . VAL A 1 99 ? -20.088 6.608 -4.791 1.00 71.62 99 VAL A CA 1
ATOM 821 C C . VAL A 1 99 ? -19.658 5.232 -4.277 1.00 71.62 99 VAL A C 1
ATOM 823 O O . VAL A 1 99 ? -18.946 4.497 -4.971 1.00 71.62 99 VAL A O 1
ATOM 826 N N . LYS A 1 100 ? -20.110 4.867 -3.073 1.00 72.50 100 LYS A N 1
ATOM 827 C CA . LYS A 1 100 ? -19.909 3.555 -2.467 1.00 72.50 100 LYS A CA 1
ATOM 828 C C . LYS A 1 100 ? -21.107 2.665 -2.798 1.00 72.50 100 LYS A C 1
ATOM 830 O O . LYS A 1 100 ? -22.243 3.121 -2.835 1.00 72.50 100 LYS A O 1
ATOM 835 N N . TYR A 1 101 ? -20.862 1.388 -3.056 1.00 71.19 101 TYR A N 1
ATOM 836 C CA . TYR A 1 101 ? -21.909 0.389 -3.261 1.00 71.19 101 TYR A CA 1
ATOM 837 C C . TYR A 1 101 ? -21.583 -0.869 -2.470 1.00 71.19 101 TYR A C 1
ATOM 839 O O . TYR A 1 101 ? -20.416 -1.189 -2.246 1.00 71.19 101 TYR A O 1
ATOM 847 N N . ILE A 1 102 ? -22.618 -1.577 -2.033 1.00 71.00 102 ILE A N 1
ATOM 848 C CA . ILE A 1 102 ? -22.482 -2.824 -1.287 1.00 71.00 102 ILE A CA 1
ATOM 849 C C . ILE A 1 102 ? -22.701 -3.972 -2.275 1.00 71.00 102 ILE A C 1
ATOM 851 O O . ILE A 1 102 ? -23.675 -3.979 -3.024 1.00 71.00 102 ILE A O 1
ATOM 855 N N . THR A 1 103 ? -21.767 -4.917 -2.342 1.00 68.44 103 THR A N 1
ATOM 856 C CA . THR A 1 103 ? -21.941 -6.128 -3.152 1.00 68.44 103 THR A CA 1
ATOM 857 C C . THR A 1 103 ? -22.941 -7.074 -2.489 1.00 68.44 103 THR A C 1
ATOM 859 O O . THR A 1 103 ? -23.174 -6.995 -1.286 1.00 68.44 103 THR A O 1
ATOM 862 N N . LYS A 1 104 ? -23.461 -8.052 -3.242 1.00 63.50 104 LYS A N 1
ATOM 863 C CA . LYS A 1 104 ? -24.350 -9.106 -2.712 1.00 63.50 104 LYS A CA 1
ATOM 864 C C . LYS A 1 104 ? -23.767 -9.869 -1.503 1.00 63.50 104 LYS A C 1
ATOM 866 O O . LYS A 1 104 ? -24.518 -10.440 -0.732 1.00 63.50 104 LYS A O 1
ATOM 871 N N . GLY A 1 105 ? -22.443 -9.839 -1.314 1.00 55.47 105 GLY A N 1
ATOM 872 C CA . GLY A 1 105 ? -21.738 -10.419 -0.163 1.00 55.47 105 GLY A CA 1
ATOM 873 C C . GLY A 1 105 ? -21.409 -9.429 0.965 1.00 55.47 105 GLY A C 1
ATOM 874 O O . GLY A 1 105 ? -20.465 -9.665 1.711 1.00 55.47 105 GLY A O 1
ATOM 875 N N . GLY A 1 106 ? -22.089 -8.280 1.045 1.00 57.38 106 GLY A N 1
ATOM 876 C CA . GLY A 1 106 ? -21.904 -7.298 2.123 1.00 57.38 106 GLY A CA 1
ATOM 877 C C . GLY A 1 106 ? -20.638 -6.435 2.018 1.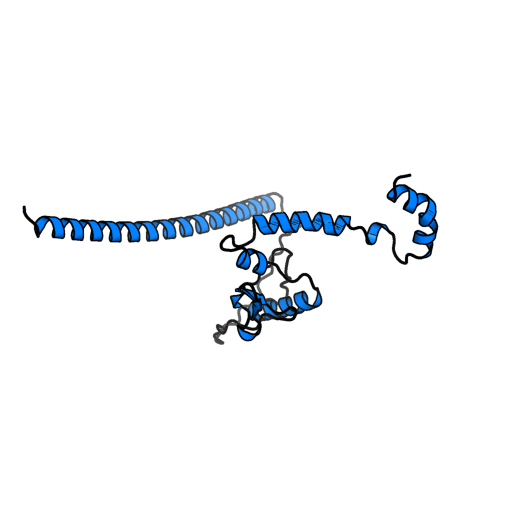00 57.38 106 GLY A C 1
ATOM 878 O O . GLY A 1 106 ? -20.317 -5.685 2.941 1.00 57.38 106 GLY A O 1
ATOM 879 N N . LEU A 1 107 ? -19.896 -6.496 0.903 1.00 54.81 107 LEU A N 1
ATOM 880 C CA . LEU A 1 107 ? -18.659 -5.728 0.735 1.00 54.81 107 LEU A CA 1
ATOM 881 C C . LEU A 1 107 ? -18.957 -4.333 0.187 1.00 54.81 107 LEU A C 1
ATOM 883 O O . LEU A 1 107 ? -19.404 -4.185 -0.946 1.00 54.81 107 LEU A O 1
ATOM 887 N N . CYS A 1 108 ? -18.632 -3.303 0.963 1.00 58.25 108 CYS A N 1
ATOM 888 C CA . CYS A 1 108 ? -18.685 -1.913 0.516 1.00 58.25 108 CYS A CA 1
ATOM 889 C C . CYS A 1 108 ? -17.461 -1.598 -0.365 1.00 58.25 108 CYS A C 1
ATOM 891 O O . CYS A 1 108 ? -16.326 -1.668 0.112 1.00 58.25 108 CYS A O 1
ATOM 893 N N . LYS A 1 109 ? -17.690 -1.281 -1.641 1.00 61.62 109 LYS A N 1
ATOM 894 C CA . LYS A 1 109 ? -16.684 -0.937 -2.653 1.00 61.62 109 LYS A CA 1
ATOM 895 C C . LYS A 1 109 ? -16.930 0.462 -3.206 1.00 61.62 109 LYS A C 1
ATOM 897 O O . LYS A 1 109 ? -18.057 0.946 -3.227 1.00 61.62 109 LYS A O 1
ATOM 902 N N . ILE A 1 110 ? -15.869 1.084 -3.704 1.00 70.38 110 ILE A N 1
ATOM 903 C CA . ILE A 1 110 ? -15.938 2.346 -4.442 1.00 70.38 110 ILE A CA 1
ATOM 904 C C . ILE A 1 110 ? -16.135 2.024 -5.936 1.00 70.38 110 ILE A C 1
ATOM 906 O O . ILE A 1 110 ? -15.570 1.052 -6.446 1.00 70.38 110 ILE A O 1
ATOM 910 N N . ARG A 1 111 ? -16.978 2.789 -6.642 1.00 73.00 111 ARG A N 1
ATOM 911 C CA . ARG A 1 111 ? -17.185 2.626 -8.095 1.00 73.00 111 ARG A CA 1
ATOM 912 C C . ARG A 1 111 ? -15.878 2.863 -8.867 1.00 73.00 111 ARG A C 1
ATOM 914 O O . ARG A 1 111 ? -15.075 3.700 -8.471 1.00 73.00 111 ARG A O 1
ATOM 921 N N . LYS A 1 112 ? -15.688 2.160 -9.993 1.00 61.69 112 LYS A N 1
ATOM 922 C CA . LYS A 1 112 ? -14.440 2.190 -10.790 1.00 61.69 112 LYS A CA 1
ATOM 923 C C . LYS A 1 112 ? -13.994 3.599 -11.219 1.00 61.69 112 LYS A C 1
ATOM 925 O O . LYS A 1 112 ? -12.799 3.821 -11.319 1.00 61.69 112 LYS A O 1
ATOM 930 N N . ASN A 1 113 ? -14.921 4.547 -11.374 1.00 66.31 113 ASN A N 1
ATOM 931 C CA . ASN A 1 113 ? -14.629 5.917 -11.821 1.00 66.31 113 ASN A CA 1
ATOM 932 C C . ASN A 1 113 ? -14.758 6.961 -10.702 1.00 66.31 113 ASN A C 1
ATOM 934 O O . ASN A 1 113 ? -14.893 8.153 -10.973 1.00 66.31 113 ASN A O 1
ATOM 938 N N . ALA A 1 114 ? -14.795 6.530 -9.441 1.00 70.06 114 ALA A N 1
ATOM 939 C CA . ALA A 1 114 ? -14.976 7.462 -8.344 1.00 70.06 114 ALA A CA 1
ATOM 940 C C . ALA A 1 114 ? -13.711 8.292 -8.103 1.00 70.06 114 ALA A C 1
ATOM 942 O O . ALA A 1 114 ? -12.582 7.794 -8.132 1.00 70.06 114 ALA A O 1
ATOM 943 N N . VAL A 1 115 ? -13.930 9.561 -7.786 1.00 74.81 115 VAL A N 1
ATOM 944 C CA . VAL A 1 115 ? -12.888 10.512 -7.412 1.00 74.81 115 VAL A CA 1
ATOM 945 C C . VAL A 1 115 ? -13.117 10.999 -5.978 1.00 74.81 115 VAL A C 1
ATOM 947 O O . VAL A 1 115 ? -14.274 11.073 -5.545 1.00 74.81 115 VAL A O 1
ATOM 950 N N . PRO A 1 116 ? -12.051 11.312 -5.218 1.00 73.94 116 PRO A N 1
ATOM 951 C CA . PRO A 1 116 ? -12.188 11.891 -3.889 1.00 73.94 116 PRO A CA 1
ATOM 952 C C . PRO A 1 116 ? -12.949 13.218 -3.988 1.00 73.94 116 PRO A C 1
ATOM 954 O O . PRO A 1 116 ? -12.564 14.098 -4.746 1.00 73.94 116 PRO A O 1
ATOM 957 N N . THR A 1 117 ? -14.052 13.354 -3.263 1.00 69.50 117 THR A N 1
ATOM 958 C CA . THR A 1 117 ? -14.992 14.485 -3.404 1.00 69.50 117 THR A CA 1
ATOM 959 C C . THR A 1 117 ? -15.099 15.314 -2.128 1.00 69.50 117 THR A C 1
ATOM 961 O O . THR A 1 117 ? -15.391 16.503 -2.187 1.00 69.50 117 THR A O 1
ATOM 964 N N . LYS A 1 118 ? -14.811 14.725 -0.959 1.00 64.44 118 LYS A N 1
ATOM 965 C CA . LYS A 1 118 ? -14.860 15.443 0.320 1.00 64.44 118 LYS A CA 1
ATOM 966 C C . LYS A 1 118 ? -13.595 16.299 0.473 1.00 64.44 118 LYS A C 1
ATOM 968 O O . LYS A 1 118 ? -12.540 15.789 0.855 1.00 64.44 118 LYS A O 1
ATOM 973 N N . THR A 1 119 ? -13.704 17.590 0.159 1.00 57.22 119 THR A N 1
ATOM 974 C CA . THR A 1 119 ? -12.700 18.613 0.481 1.00 57.22 119 THR A CA 1
ATOM 975 C C . THR A 1 119 ? -12.764 18.966 1.967 1.00 57.22 119 THR A C 1
ATOM 977 O O . THR A 1 119 ? -13.834 18.991 2.582 1.00 57.22 119 THR A O 1
ATOM 980 N N . ASN A 1 120 ? -11.605 19.197 2.582 1.00 50.28 120 ASN A N 1
ATOM 981 C CA . ASN A 1 120 ? -11.528 19.564 3.992 1.00 50.28 120 ASN A CA 1
ATOM 982 C C . ASN A 1 120 ? -11.978 21.029 4.131 1.00 50.28 120 ASN A C 1
ATOM 984 O O . ASN A 1 120 ? -11.247 21.930 3.734 1.00 50.28 120 ASN A O 1
ATOM 988 N N . LYS A 1 121 ? -13.178 21.287 4.666 1.00 44.53 121 LYS A N 1
ATOM 989 C CA . LYS A 1 121 ? -13.751 22.642 4.834 1.00 44.53 121 LYS A CA 1
ATOM 990 C C . LYS A 1 121 ? -13.037 23.516 5.888 1.00 44.53 121 LYS A C 1
ATOM 992 O O . LYS A 1 121 ? -13.623 24.469 6.378 1.00 44.53 121 LYS A O 1
ATOM 997 N N . ASN A 1 122 ? -11.787 23.220 6.241 1.00 44.31 122 ASN A N 1
ATOM 998 C CA . ASN A 1 122 ? -10.988 24.025 7.168 1.00 44.31 122 ASN A CA 1
ATOM 999 C C . ASN A 1 122 ? -9.976 24.883 6.407 1.00 44.31 122 ASN A C 1
ATOM 1001 O O . ASN A 1 122 ? -8.773 24.792 6.631 1.00 44.31 122 ASN A O 1
ATOM 1005 N N . VAL A 1 123 ? -10.476 25.729 5.509 1.00 39.75 123 VAL A N 1
ATOM 1006 C CA . VAL A 1 123 ? -9.738 26.926 5.107 1.00 39.75 123 VAL A CA 1
ATOM 1007 C C . VAL A 1 123 ? -10.453 28.087 5.777 1.00 39.75 123 VAL A C 1
ATOM 1009 O O . VAL A 1 123 ? -11.376 28.671 5.217 1.00 39.75 123 VAL A O 1
ATOM 1012 N N . ASN A 1 124 ? -10.057 28.375 7.020 1.00 36.56 124 ASN A N 1
ATOM 1013 C CA . ASN A 1 124 ? -10.269 29.705 7.573 1.00 36.56 124 ASN A CA 1
ATOM 1014 C C . ASN A 1 124 ? -9.450 30.657 6.702 1.00 36.56 124 ASN A C 1
ATOM 1016 O O . ASN A 1 124 ? -8.222 30.694 6.764 1.00 36.56 124 ASN A O 1
ATOM 1020 N N . LEU A 1 125 ? -10.162 31.359 5.830 1.00 42.47 125 LEU A N 1
ATOM 1021 C CA . LEU A 1 125 ? -9.654 32.429 5.000 1.00 42.47 125 LEU A CA 1
ATOM 1022 C C . LEU A 1 125 ? -9.421 33.650 5.901 1.00 42.47 125 LEU A C 1
ATOM 1024 O O . LEU A 1 125 ? -10.264 34.533 5.988 1.00 42.47 125 LEU A O 1
ATOM 1028 N N . SER A 1 126 ? -8.302 33.683 6.620 1.00 37.28 126 SER A N 1
ATOM 1029 C CA . SER A 1 126 ? -7.843 34.907 7.277 1.00 37.28 126 SER A CA 1
ATOM 1030 C C . SER A 1 126 ? -6.337 34.874 7.533 1.00 37.28 126 SER A C 1
ATOM 1032 O O . SER A 1 126 ? -5.865 34.165 8.416 1.00 37.28 126 SER A O 1
ATOM 1034 N N . ALA A 1 127 ? -5.636 35.711 6.765 1.00 34.69 127 ALA A N 1
ATOM 1035 C CA . ALA A 1 127 ? -4.400 36.408 7.114 1.00 34.69 127 ALA A CA 1
ATOM 1036 C C . ALA A 1 127 ? -3.163 35.566 7.479 1.00 34.69 127 ALA A C 1
ATOM 1038 O O . ALA A 1 127 ? -2.960 35.175 8.623 1.00 34.69 127 ALA A O 1
ATOM 1039 N N . SER A 1 128 ? -2.239 35.420 6.526 1.00 33.03 128 SER A N 1
ATOM 1040 C CA . SER A 1 128 ? -0.965 36.169 6.523 1.00 33.03 128 SER A CA 1
ATOM 1041 C C . SER A 1 128 ? -0.039 35.630 5.428 1.00 33.03 128 SER A C 1
ATOM 1043 O O . SER A 1 128 ? 0.322 34.458 5.387 1.00 33.03 128 SER A O 1
ATOM 1045 N N . ILE A 1 129 ? 0.323 36.523 4.509 1.00 47.94 129 ILE A N 1
ATOM 1046 C CA . ILE A 1 129 ? 1.373 36.336 3.510 1.00 47.94 129 ILE A CA 1
ATOM 1047 C C . ILE A 1 129 ? 2.660 35.980 4.263 1.00 47.94 129 ILE A C 1
ATOM 1049 O O . ILE A 1 129 ? 3.155 36.786 5.045 1.00 47.94 129 ILE A O 1
ATOM 1053 N N . THR A 1 130 ? 3.201 34.783 4.045 1.00 39.34 130 THR A N 1
ATOM 1054 C CA . THR A 1 130 ? 4.584 34.453 4.417 1.00 39.34 130 THR A CA 1
ATOM 1055 C C . THR A 1 130 ? 5.299 33.931 3.174 1.00 39.34 130 THR A C 1
ATOM 1057 O O . THR A 1 130 ? 4.778 33.033 2.507 1.00 39.34 130 THR A O 1
ATOM 1060 N N . PRO A 1 131 ? 6.440 34.528 2.791 1.00 41.19 131 PRO A N 1
ATOM 1061 C CA . PRO A 1 131 ? 7.086 34.227 1.529 1.00 41.19 131 PRO A CA 1
ATOM 1062 C C . PRO A 1 131 ? 7.743 32.847 1.583 1.00 41.19 131 PRO A C 1
ATOM 1064 O O . PRO A 1 131 ? 8.551 32.559 2.461 1.00 41.19 131 PRO A O 1
ATOM 1067 N N . LEU A 1 132 ? 7.344 32.021 0.615 1.00 46.59 132 LEU A N 1
ATOM 1068 C CA . LEU A 1 132 ? 8.112 30.980 -0.065 1.00 46.59 132 LEU A CA 1
ATOM 1069 C C . LEU A 1 132 ? 9.510 30.715 0.532 1.00 46.59 132 LEU A C 1
ATOM 1071 O O . LEU A 1 132 ? 10.491 31.335 0.125 1.00 46.59 132 LEU A O 1
ATOM 1075 N N . SER A 1 133 ? 9.618 29.752 1.448 1.00 39.16 133 SER A N 1
ATOM 1076 C CA . SER A 1 133 ? 10.905 29.182 1.847 1.00 39.16 133 SER A CA 1
ATOM 1077 C C . SER A 1 133 ? 11.016 27.738 1.361 1.00 39.16 133 SER A C 1
ATOM 1079 O O . SER A 1 133 ? 10.459 26.804 1.926 1.00 39.16 133 SER A O 1
ATOM 1081 N N . SER A 1 134 ? 11.739 27.628 0.247 1.00 42.50 134 SER A N 1
ATOM 1082 C CA . SER A 1 134 ? 12.652 26.550 -0.135 1.00 42.50 134 SER A CA 1
ATOM 1083 C C . SER A 1 134 ? 12.239 25.118 0.219 1.00 42.50 134 SER A C 1
ATOM 1085 O O . SER A 1 134 ? 12.462 24.617 1.321 1.00 42.50 134 SER A O 1
ATOM 1087 N N . ASP A 1 135 ? 11.731 24.440 -0.803 1.00 42.09 135 ASP A N 1
ATOM 1088 C CA . ASP A 1 135 ? 11.766 22.991 -0.960 1.00 42.09 135 ASP A CA 1
ATOM 1089 C C . ASP A 1 135 ? 13.237 22.523 -0.838 1.00 42.09 135 ASP A C 1
ATOM 1091 O O . ASP A 1 135 ? 14.014 22.592 -1.791 1.00 42.09 135 ASP A O 1
ATOM 1095 N N . SER A 1 136 ? 13.668 22.136 0.369 1.00 43.66 136 SER A N 1
ATOM 1096 C CA . SER A 1 136 ? 15.019 21.616 0.618 1.00 43.66 136 SER A CA 1
ATOM 1097 C C . SER A 1 136 ? 15.117 20.204 0.052 1.00 43.66 136 SER A C 1
ATOM 1099 O O . SER A 1 136 ? 14.948 19.213 0.763 1.00 43.66 136 SER A O 1
ATOM 1101 N N . SER A 1 137 ? 15.392 20.122 -1.246 1.00 48.50 137 SER A N 1
ATOM 1102 C CA . SER A 1 137 ? 15.806 18.896 -1.911 1.00 48.50 137 SER A CA 1
ATOM 1103 C C . SER A 1 137 ? 17.030 18.298 -1.208 1.00 48.50 137 SER A C 1
ATOM 1105 O O . SER A 1 137 ? 18.041 18.979 -1.035 1.00 48.50 137 SER A O 1
ATOM 1107 N N . ASP A 1 138 ? 16.930 17.016 -0.852 1.00 52.59 138 ASP A N 1
ATOM 1108 C CA . ASP A 1 138 ? 17.976 16.143 -0.299 1.00 52.59 138 ASP A CA 1
ATOM 1109 C C . ASP A 1 138 ? 19.094 15.852 -1.326 1.00 52.59 138 ASP A C 1
ATOM 1111 O O . ASP A 1 138 ? 19.320 14.715 -1.741 1.00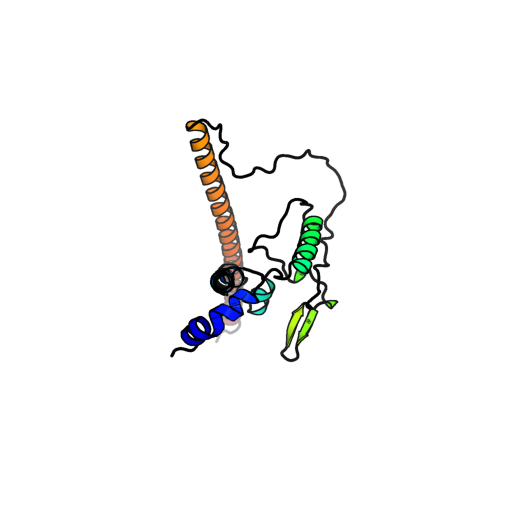 52.59 138 ASP A O 1
ATOM 1115 N N . LEU A 1 139 ? 19.815 16.880 -1.760 1.00 53.38 139 LEU A N 1
ATOM 1116 C CA . LEU A 1 139 ? 21.115 16.704 -2.397 1.00 53.38 139 LEU A CA 1
ATOM 1117 C C . LEU A 1 139 ? 22.161 17.253 -1.428 1.00 53.38 139 LEU A C 1
ATOM 1119 O O . LEU A 1 139 ? 22.050 18.397 -0.986 1.00 53.38 139 LEU A O 1
ATOM 1123 N N . ASP A 1 140 ? 23.155 16.430 -1.061 1.00 55.16 140 ASP A N 1
ATOM 1124 C CA . ASP A 1 140 ? 24.375 16.952 -0.436 1.00 55.16 140 ASP A CA 1
ATOM 1125 C C . ASP A 1 140 ? 24.890 18.030 -1.410 1.00 55.16 140 ASP A C 1
ATOM 1127 O O . ASP A 1 140 ? 25.143 17.751 -2.585 1.00 55.16 140 ASP A O 1
ATOM 1131 N N . SER A 1 141 ? 24.910 19.285 -0.956 1.00 57.47 141 SER A N 1
ATOM 1132 C CA . SER A 1 141 ? 25.340 20.415 -1.774 1.00 57.47 141 SER A CA 1
ATOM 1133 C C . SER A 1 141 ? 26.746 20.107 -2.275 1.00 57.47 141 SER A C 1
ATOM 1135 O O . SER A 1 141 ? 27.654 19.873 -1.480 1.00 57.47 141 SER A O 1
ATOM 1137 N N . ILE A 1 142 ? 26.911 20.081 -3.600 1.00 61.28 142 ILE A N 1
ATOM 1138 C CA . ILE A 1 142 ? 28.156 19.715 -4.299 1.00 61.28 142 ILE A CA 1
ATOM 1139 C C . ILE A 1 142 ? 29.351 20.581 -3.839 1.00 61.28 142 ILE A C 1
ATOM 1141 O O . ILE A 1 142 ? 30.501 20.207 -4.045 1.00 61.28 142 ILE A O 1
ATOM 1145 N N . PHE A 1 143 ? 29.080 21.705 -3.169 1.00 67.75 143 PHE A N 1
ATOM 1146 C CA . PHE A 1 143 ? 30.058 22.680 -2.693 1.00 67.75 143 PHE A CA 1
ATOM 1147 C C . PHE A 1 143 ? 30.304 22.671 -1.172 1.00 67.75 143 PHE A C 1
ATOM 1149 O O . PHE A 1 143 ? 31.003 23.555 -0.685 1.00 67.75 143 PHE A O 1
ATOM 1156 N N . ASP A 1 144 ? 29.746 21.729 -0.402 1.00 72.38 144 ASP A N 1
ATOM 1157 C CA . ASP A 1 144 ? 29.982 21.691 1.050 1.00 72.38 144 ASP A CA 1
ATOM 1158 C C . ASP A 1 144 ? 31.450 21.342 1.372 1.00 72.38 144 ASP A C 1
ATOM 1160 O O . ASP A 1 144 ? 32.020 20.387 0.835 1.00 72.38 144 ASP A O 1
ATOM 1164 N N . SER A 1 145 ? 32.056 22.059 2.325 1.00 83.75 145 SER A N 1
ATOM 1165 C CA . SER A 1 145 ? 33.341 21.644 2.903 1.00 83.75 145 SER A CA 1
ATOM 1166 C C . SER A 1 145 ? 33.185 20.295 3.631 1.00 83.75 145 SER A C 1
ATOM 1168 O O . SER A 1 145 ? 32.138 20.052 4.244 1.00 83.75 145 SER A O 1
ATOM 1170 N N . PRO A 1 146 ? 34.208 19.414 3.677 1.00 80.62 146 PRO A N 1
ATOM 1171 C CA . PRO A 1 146 ? 34.118 18.125 4.377 1.00 80.62 146 PRO A CA 1
ATOM 1172 C C . PRO A 1 146 ? 33.610 18.225 5.828 1.00 80.62 146 PRO A C 1
ATOM 1174 O O . PRO A 1 146 ? 32.897 17.345 6.318 1.00 80.62 146 PRO A O 1
ATOM 1177 N N . LYS A 1 147 ? 33.929 19.330 6.517 1.00 83.25 147 LYS A N 1
ATOM 1178 C CA . LYS A 1 147 ? 33.455 19.619 7.879 1.00 83.25 147 LYS A CA 1
ATOM 1179 C C . LYS A 1 147 ? 31.955 19.942 7.922 1.00 83.25 147 LYS A C 1
ATOM 1181 O O . LYS A 1 147 ? 31.253 19.477 8.820 1.00 83.25 147 LYS A O 1
ATOM 1186 N N . GLU A 1 148 ? 31.458 20.699 6.951 1.00 82.06 148 GLU A N 1
ATOM 1187 C CA . GLU A 1 148 ? 30.051 21.102 6.844 1.00 82.06 148 GLU A CA 1
ATOM 1188 C C . GLU A 1 148 ? 29.158 19.915 6.482 1.00 82.06 148 GLU A C 1
ATOM 1190 O O . GLU A 1 148 ? 28.117 19.710 7.112 1.00 82.06 148 GLU A O 1
ATOM 1195 N N . ALA A 1 149 ? 29.613 19.060 5.563 1.00 77.62 149 ALA A N 1
ATOM 1196 C CA . ALA A 1 149 ? 28.928 17.818 5.216 1.00 77.62 149 ALA A CA 1
ATOM 1197 C C . ALA A 1 149 ? 28.783 16.884 6.435 1.00 77.62 149 ALA A C 1
ATOM 1199 O O . ALA A 1 149 ? 27.722 16.292 6.662 1.00 77.62 149 ALA A O 1
ATOM 1200 N N . SER A 1 150 ? 29.825 16.783 7.270 1.00 85.31 150 SER A N 1
ATOM 1201 C CA . SER A 1 150 ? 29.795 15.987 8.505 1.00 85.31 150 SER A CA 1
ATOM 1202 C C . SER A 1 150 ? 28.785 16.529 9.524 1.00 85.31 150 SER A C 1
ATOM 1204 O O . SER A 1 150 ? 27.942 15.780 10.028 1.00 85.31 150 SER A O 1
ATOM 1206 N N . LEU A 1 151 ? 28.796 17.843 9.772 1.00 87.69 151 LEU A N 1
ATOM 1207 C CA . LEU A 1 151 ? 27.854 18.500 10.685 1.00 87.69 151 LEU A CA 1
ATOM 1208 C C . LEU A 1 151 ? 26.402 18.376 10.204 1.00 87.69 151 LEU A C 1
ATOM 1210 O O . LEU A 1 151 ? 25.513 18.063 10.998 1.00 87.69 151 LEU A O 1
ATOM 1214 N N . ARG A 1 152 ? 26.148 18.526 8.898 1.00 82.00 152 ARG A N 1
ATOM 1215 C CA . ARG A 1 152 ? 24.817 18.311 8.307 1.00 82.00 152 ARG A CA 1
ATOM 1216 C C . ARG A 1 152 ? 24.330 16.878 8.502 1.00 82.00 152 ARG A C 1
ATOM 1218 O O . ARG A 1 152 ? 23.186 16.669 8.904 1.00 82.00 152 ARG A O 1
ATOM 1225 N N . ARG A 1 153 ? 25.196 15.878 8.302 1.00 83.44 153 ARG A N 1
ATOM 1226 C CA . ARG A 1 153 ? 24.868 14.467 8.582 1.00 83.44 153 ARG A CA 1
ATOM 1227 C C . ARG A 1 153 ? 24.528 14.240 10.052 1.00 83.44 153 ARG A C 1
ATOM 1229 O O . ARG A 1 153 ? 23.562 13.535 10.349 1.00 83.44 153 ARG A O 1
ATOM 1236 N N . GLN A 1 154 ? 25.279 14.851 10.967 1.00 91.06 154 GLN A N 1
ATOM 1237 C CA . GLN A 1 154 ? 24.992 14.778 12.400 1.00 91.06 154 GLN A CA 1
ATOM 1238 C C . GLN A 1 154 ? 23.643 15.417 12.746 1.00 91.06 154 GLN A C 1
ATOM 1240 O O . GLN A 1 154 ? 22.844 14.786 13.437 1.00 91.06 154 GLN A O 1
ATOM 1245 N N . LEU A 1 155 ? 23.344 16.607 12.218 1.00 90.50 155 LEU A N 1
ATOM 1246 C CA . LEU A 1 155 ? 22.055 17.275 12.421 1.00 90.50 155 LEU A CA 1
ATOM 1247 C C . LEU A 1 155 ? 20.889 16.423 11.913 1.00 90.50 155 LEU A C 1
ATOM 1249 O O . LEU A 1 155 ? 19.936 16.197 12.656 1.00 90.50 155 LEU A O 1
ATOM 1253 N N . ARG A 1 156 ? 20.997 15.850 10.707 1.00 85.38 156 ARG A N 1
ATOM 1254 C CA . ARG A 1 156 ? 19.985 14.926 10.163 1.00 85.38 156 ARG A CA 1
ATOM 1255 C C . ARG A 1 156 ? 19.764 13.724 11.079 1.00 85.38 156 ARG A C 1
ATOM 1257 O O . ARG A 1 156 ? 18.624 13.381 11.394 1.00 85.38 156 ARG A O 1
ATOM 1264 N N . LYS A 1 157 ? 20.851 13.109 11.558 1.00 90.62 157 LYS A N 1
ATOM 1265 C CA . LYS A 1 157 ? 20.785 11.985 12.502 1.00 90.62 157 LYS A CA 1
ATOM 1266 C C . LYS A 1 157 ? 20.055 12.380 13.788 1.00 90.62 157 LYS A C 1
ATOM 1268 O O . LYS A 1 157 ? 19.212 11.617 14.258 1.00 90.62 157 LYS A O 1
ATOM 1273 N N . MET A 1 158 ? 20.340 13.564 14.329 1.00 92.75 158 MET A N 1
ATOM 1274 C CA . MET A 1 158 ? 19.690 14.065 15.543 1.00 92.75 158 MET A CA 1
ATOM 1275 C C . MET A 1 158 ? 18.211 14.382 15.324 1.00 92.75 158 MET A C 1
ATOM 1277 O O . MET A 1 158 ? 17.390 13.991 16.150 1.00 92.75 158 MET A O 1
ATOM 1281 N N . MET A 1 159 ? 17.843 14.991 14.194 1.00 91.94 159 MET A N 1
ATOM 1282 C CA . MET A 1 159 ? 16.443 15.266 13.851 1.00 91.94 159 MET A CA 1
ATOM 1283 C C . MET A 1 159 ? 15.616 13.979 13.741 1.00 91.94 159 MET A C 1
ATOM 1285 O O . MET A 1 159 ? 14.540 13.882 14.332 1.00 91.94 159 MET A O 1
ATOM 1289 N N . LEU A 1 160 ? 16.141 12.954 13.059 1.00 88.75 160 LEU A N 1
ATOM 1290 C CA . LEU A 1 160 ? 15.484 11.645 12.955 1.00 88.75 160 LEU A CA 1
ATOM 1291 C C . LEU A 1 160 ? 15.321 10.973 14.326 1.00 88.75 160 LEU A C 1
ATOM 1293 O O . LEU A 1 160 ? 14.271 10.395 14.624 1.00 88.75 160 LEU A O 1
ATOM 1297 N N . LEU A 1 161 ? 16.345 11.064 15.181 1.00 94.75 161 LEU A N 1
ATOM 1298 C CA . LEU A 1 161 ? 16.297 10.523 16.539 1.00 94.75 161 LEU A CA 1
ATOM 1299 C C . LEU A 1 161 ? 15.244 11.247 17.391 1.00 94.75 161 LEU A C 1
ATOM 1301 O O . LEU A 1 161 ? 14.444 10.606 18.075 1.00 94.75 161 LEU A O 1
ATOM 1305 N N . GLN A 1 162 ? 15.200 12.577 17.305 1.00 95.62 162 GLN A N 1
ATOM 1306 C CA . GLN A 1 162 ? 14.232 13.413 18.008 1.00 95.62 162 GLN A CA 1
ATOM 1307 C C . GLN A 1 162 ? 12.800 13.093 17.572 1.00 95.62 162 GLN A C 1
ATOM 1309 O O . GLN A 1 162 ? 11.900 12.978 18.411 1.00 95.62 162 GLN A O 1
ATOM 1314 N N . GLU A 1 163 ? 12.578 12.885 16.275 1.00 91.62 163 GLU A N 1
ATOM 1315 C CA . GLU A 1 163 ? 11.270 12.495 15.764 1.00 91.62 163 GLU A CA 1
ATOM 1316 C C . GLU A 1 163 ? 10.851 11.110 16.286 1.00 91.62 163 GLU A C 1
ATOM 1318 O O . GLU A 1 163 ? 9.717 10.930 16.746 1.00 91.62 163 GLU A O 1
ATOM 1323 N N . LYS A 1 164 ? 11.778 10.141 16.301 1.00 94.00 164 LYS A N 1
ATOM 1324 C CA . LYS A 1 164 ? 11.548 8.805 16.869 1.00 94.00 164 LYS A CA 1
ATOM 1325 C C . LYS A 1 164 ? 11.159 8.885 18.347 1.00 94.00 164 LYS A C 1
ATOM 1327 O O . LYS A 1 164 ? 10.129 8.326 18.730 1.00 94.00 164 LYS A O 1
ATOM 1332 N N . HIS A 1 165 ? 11.916 9.631 19.151 1.00 96.31 165 HIS A N 1
ATOM 1333 C CA . HIS A 1 165 ? 11.615 9.835 20.570 1.00 96.31 165 HIS A CA 1
ATOM 1334 C C . HIS A 1 165 ? 10.255 10.521 20.768 1.00 96.31 165 HIS A C 1
ATOM 1336 O O . HIS A 1 165 ? 9.469 10.111 21.619 1.00 96.31 165 HIS A O 1
ATOM 1342 N N . SER A 1 166 ? 9.915 11.515 19.941 1.00 92.19 166 SER A N 1
ATOM 1343 C CA . SER A 1 166 ? 8.610 12.190 19.990 1.00 92.19 166 SER A CA 1
ATOM 1344 C C . SER A 1 166 ? 7.446 11.221 19.740 1.00 92.19 166 SER A C 1
ATOM 1346 O O . SER A 1 166 ? 6.446 11.237 20.468 1.00 92.19 166 SER A O 1
ATOM 1348 N N . ARG A 1 167 ? 7.575 10.322 18.754 1.00 93.00 167 ARG A N 1
ATOM 1349 C CA . ARG A 1 167 ? 6.575 9.273 18.480 1.00 93.00 167 ARG A CA 1
ATOM 1350 C C . ARG A 1 167 ? 6.450 8.292 19.650 1.00 93.00 167 ARG A C 1
ATOM 1352 O O . ARG A 1 167 ? 5.333 7.939 20.038 1.00 93.00 167 ARG A O 1
ATOM 1359 N N . GLU A 1 168 ? 7.569 7.892 20.243 1.00 95.38 168 GLU A N 1
ATOM 1360 C CA . GLU A 1 168 ? 7.598 6.975 21.384 1.00 95.38 168 GLU A CA 1
ATOM 1361 C C . GLU A 1 168 ? 6.950 7.583 22.634 1.00 95.38 168 GLU A C 1
ATOM 1363 O O . GLU A 1 168 ? 6.062 6.969 23.230 1.00 95.38 168 GLU A O 1
ATOM 1368 N N . ILE A 1 169 ? 7.275 8.837 22.960 1.00 96.69 169 ILE A N 1
ATOM 1369 C CA . ILE A 1 169 ? 6.651 9.585 24.058 1.00 96.69 169 ILE A CA 1
ATOM 1370 C C . ILE A 1 169 ? 5.133 9.668 23.861 1.00 96.69 169 ILE A C 1
ATOM 1372 O O . ILE A 1 169 ? 4.373 9.430 24.803 1.00 96.69 169 ILE A O 1
ATOM 1376 N N . LYS A 1 170 ? 4.662 9.970 22.643 1.00 95.12 170 LYS A N 1
ATOM 1377 C CA . LYS A 1 170 ? 3.221 10.009 22.333 1.00 95.12 170 LYS A CA 1
ATOM 1378 C C . LYS A 1 170 ? 2.556 8.649 22.581 1.00 95.12 170 LYS A C 1
ATOM 1380 O O . LYS A 1 170 ? 1.496 8.593 23.210 1.00 95.12 170 LYS A O 1
ATOM 1385 N N . SER A 1 171 ? 3.193 7.559 22.151 1.00 94.94 171 SER A N 1
ATOM 1386 C CA . SER A 1 171 ? 2.710 6.188 22.361 1.00 94.94 171 SER A CA 1
ATOM 1387 C C . SER A 1 171 ? 2.643 5.820 23.847 1.00 94.94 171 SER A C 1
ATOM 1389 O O . SER A 1 171 ? 1.598 5.377 24.337 1.00 94.94 171 SER A O 1
ATOM 1391 N N . LEU A 1 172 ? 3.716 6.075 24.600 1.00 97.44 172 LEU A N 1
ATOM 1392 C CA . LEU A 1 172 ? 3.786 5.807 26.037 1.00 97.44 172 LEU A CA 1
ATOM 1393 C C . LEU A 1 172 ? 2.749 6.618 26.817 1.00 97.44 172 LEU A C 1
ATOM 1395 O O . LEU A 1 172 ? 2.029 6.053 27.643 1.00 97.44 172 LEU A O 1
ATOM 1399 N N . LYS A 1 173 ? 2.582 7.909 26.505 1.00 96.56 173 LYS A N 1
ATOM 1400 C CA . LYS A 1 173 ? 1.538 8.754 27.109 1.00 96.56 173 LYS A CA 1
ATOM 1401 C C . LYS A 1 173 ? 0.141 8.181 26.868 1.00 96.56 173 LYS A C 1
ATOM 1403 O O . LYS A 1 173 ? -0.676 8.132 27.791 1.00 96.56 173 LYS A O 1
ATOM 1408 N N . GLN A 1 174 ? -0.139 7.690 25.659 1.00 96.19 174 GLN A N 1
ATOM 1409 C CA . GLN A 1 174 ? -1.429 7.076 25.346 1.00 96.19 174 GLN A CA 1
ATOM 1410 C C . GLN A 1 174 ? -1.645 5.757 26.102 1.00 96.19 174 GLN A C 1
ATOM 1412 O O . GLN A 1 174 ? -2.728 5.552 26.658 1.00 96.19 174 GLN A O 1
ATOM 1417 N N . LYS A 1 175 ? -0.633 4.877 26.160 1.00 97.19 175 LYS A N 1
ATOM 1418 C CA . LYS A 1 175 ? -0.684 3.629 26.944 1.00 97.19 175 LYS A CA 1
ATOM 1419 C C . LYS A 1 175 ? -0.953 3.923 28.419 1.00 97.19 175 LYS A C 1
ATOM 1421 O O . LYS A 1 175 ? -1.872 3.348 29.001 1.00 97.19 175 LYS A O 1
ATOM 1426 N N . ASN A 1 176 ? -0.231 4.885 28.988 1.00 97.50 176 ASN A N 1
ATOM 1427 C CA . ASN A 1 176 ? -0.368 5.279 30.386 1.00 97.50 176 ASN A CA 1
ATOM 1428 C C . ASN A 1 176 ? -1.776 5.836 30.679 1.00 97.50 176 ASN A C 1
ATOM 1430 O O . ASN A 1 176 ? -2.431 5.414 31.630 1.00 97.50 176 ASN A O 1
ATOM 1434 N N . ARG A 1 177 ? -2.331 6.673 29.788 1.00 97.56 177 ARG A N 1
ATOM 1435 C CA . ARG A 1 177 ? -3.728 7.138 29.892 1.00 97.56 177 ARG A CA 1
ATOM 1436 C C . ARG A 1 177 ? -4.736 5.979 29.928 1.00 97.56 177 ARG A C 1
ATOM 1438 O O . ARG A 1 177 ? -5.686 6.028 30.707 1.00 97.56 177 ARG A O 1
ATOM 1445 N N . ARG A 1 178 ? -4.558 4.947 29.095 1.00 96.25 178 ARG A N 1
ATOM 1446 C CA . ARG A 1 178 ? -5.450 3.768 29.058 1.00 96.25 178 ARG A CA 1
ATOM 1447 C C . ARG A 1 178 ? -5.336 2.927 30.330 1.00 96.25 178 ARG A C 1
ATOM 1449 O O . ARG A 1 178 ? -6.361 2.508 30.862 1.00 96.25 178 ARG A O 1
ATOM 1456 N N . LEU A 1 179 ? -4.117 2.722 30.827 1.00 97.38 179 LEU A N 1
ATOM 1457 C CA . LEU A 1 179 ? -3.869 2.004 32.079 1.00 97.38 179 LEU A CA 1
ATOM 1458 C C . LEU A 1 179 ? -4.492 2.727 33.275 1.00 97.38 179 LEU A C 1
ATOM 1460 O O . LEU A 1 179 ? -5.208 2.100 34.049 1.00 97.38 179 LEU A O 1
ATOM 1464 N N . LYS A 1 180 ? -4.331 4.054 33.373 1.00 97.12 180 LYS A N 1
ATOM 1465 C CA . LYS A 1 180 ? -4.981 4.860 34.419 1.00 97.12 180 LYS A CA 1
ATOM 1466 C C . LYS A 1 180 ? -6.504 4.703 34.415 1.00 97.12 180 LYS A C 1
ATOM 1468 O O . LYS A 1 180 ? -7.093 4.518 35.474 1.00 97.12 180 LYS A O 1
ATOM 1473 N N . LYS A 1 181 ? -7.135 4.710 33.233 1.00 96.50 181 LYS A N 1
ATOM 1474 C CA . LYS A 1 181 ? -8.582 4.463 33.102 1.00 96.50 181 LYS A CA 1
ATOM 1475 C C . LYS A 1 181 ? -8.982 3.068 33.588 1.00 96.50 181 LYS A C 1
ATOM 1477 O O . LYS A 1 181 ? -9.907 2.964 34.380 1.00 96.50 181 LYS A O 1
ATOM 1482 N N . ARG A 1 182 ? -8.270 2.016 33.162 1.00 96.31 182 ARG A N 1
ATOM 1483 C CA . ARG A 1 182 ? -8.529 0.638 33.625 1.00 96.31 182 ARG A CA 1
ATOM 1484 C C . ARG A 1 182 ? -8.392 0.513 35.140 1.00 96.31 182 ARG A C 1
ATOM 1486 O O . ARG A 1 182 ? -9.271 -0.054 35.775 1.00 96.31 182 ARG A O 1
ATOM 1493 N N . ASN A 1 183 ? -7.340 1.092 35.716 1.00 97.31 183 ASN A N 1
ATOM 1494 C CA . ASN A 1 183 ? -7.125 1.067 37.161 1.00 97.31 183 ASN A CA 1
ATOM 1495 C C . ASN A 1 183 ? -8.243 1.794 37.920 1.00 97.31 183 ASN A C 1
ATOM 1497 O O . ASN A 1 183 ? -8.656 1.319 38.971 1.00 97.31 183 ASN A O 1
ATOM 1501 N N . ALA A 1 184 ? -8.765 2.905 37.392 1.00 97.00 184 ALA A N 1
ATOM 1502 C CA . ALA A 1 184 ? -9.924 3.577 37.980 1.00 97.00 184 ALA A CA 1
ATOM 1503 C C . ALA A 1 184 ? -11.178 2.684 37.949 1.00 97.00 184 ALA A C 1
ATOM 1505 O O . ALA A 1 184 ? -11.853 2.543 38.963 1.00 97.00 184 ALA A O 1
ATOM 1506 N N . THR A 1 185 ? -11.450 2.018 36.823 1.00 96.94 185 THR A N 1
ATOM 1507 C CA . THR A 1 185 ? -12.574 1.075 36.709 1.00 96.94 185 THR A CA 1
ATOM 1508 C C . THR A 1 185 ? -12.439 -0.096 37.682 1.00 96.94 185 THR A C 1
ATOM 1510 O O . THR A 1 185 ? -13.396 -0.419 38.376 1.00 96.94 185 THR A O 1
ATOM 1513 N N . LEU A 1 186 ? -11.251 -0.700 37.783 1.00 97.12 186 LEU A N 1
ATOM 1514 C CA . LEU A 1 186 ? -10.989 -1.796 38.721 1.00 97.12 186 LEU A CA 1
ATOM 1515 C C . LEU A 1 186 ? -11.171 -1.356 40.177 1.00 97.12 186 LEU A C 1
ATOM 1517 O O . LEU A 1 186 ? -11.768 -2.088 40.960 1.00 97.12 186 LEU A O 1
ATOM 1521 N N . LYS A 1 187 ? -10.723 -0.145 40.535 1.00 97.06 187 LYS A N 1
ATOM 1522 C CA . LYS A 1 187 ? -10.963 0.426 41.868 1.00 97.06 187 LYS A CA 1
ATOM 1523 C C . LYS A 1 187 ? -12.456 0.578 42.163 1.00 97.06 187 LYS A C 1
ATOM 1525 O O . LYS A 1 187 ? -12.878 0.203 43.250 1.00 97.06 187 LYS A O 1
ATOM 1530 N N . ASN A 1 188 ? -13.246 1.064 41.206 1.00 96.75 188 ASN A N 1
ATOM 1531 C CA . ASN A 1 188 ? -14.698 1.184 41.377 1.00 96.75 188 ASN A CA 1
ATOM 1532 C C . ASN A 1 188 ? -15.354 -0.188 41.583 1.00 96.75 188 ASN A C 1
ATOM 1534 O O . ASN A 1 188 ? -16.114 -0.360 42.528 1.00 96.75 188 ASN A O 1
ATOM 1538 N N . ILE A 1 189 ? -14.980 -1.186 40.774 1.00 96.19 189 ILE A N 1
ATOM 1539 C CA . ILE A 1 189 ? -15.476 -2.563 40.920 1.00 96.19 189 ILE A CA 1
ATOM 1540 C C . ILE A 1 189 ? -15.145 -3.119 42.311 1.00 96.19 189 ILE A C 1
ATOM 1542 O O . ILE A 1 189 ? -16.005 -3.715 42.953 1.00 96.19 189 ILE A O 1
ATOM 1546 N N . LEU A 1 190 ? -13.922 -2.908 42.811 1.00 95.94 190 LEU A N 1
ATOM 1547 C CA . LEU A 1 190 ? -13.536 -3.348 44.155 1.00 95.94 190 LEU A CA 1
ATOM 1548 C C . LEU A 1 190 ? -14.368 -2.672 45.253 1.00 95.94 190 LEU A C 1
ATOM 1550 O O . LEU A 1 190 ? -14.755 -3.335 46.214 1.00 95.94 190 LEU A O 1
ATOM 1554 N N . VAL A 1 191 ? -14.666 -1.377 45.112 1.00 95.94 191 VAL A N 1
ATOM 1555 C CA . VAL A 1 191 ? -15.545 -0.654 46.045 1.00 95.94 191 VAL A CA 1
ATOM 1556 C C . VAL A 1 191 ? -16.956 -1.243 46.028 1.00 95.94 191 VAL A C 1
ATOM 1558 O O . VAL A 1 191 ? -17.517 -1.492 47.095 1.00 95.94 191 VAL A O 1
ATOM 1561 N N . ASP A 1 192 ? -17.511 -1.515 44.848 1.00 93.44 192 ASP A N 1
ATOM 1562 C CA . ASP A 1 192 ? -18.855 -2.084 44.703 1.00 93.44 192 ASP A CA 1
ATOM 1563 C C . ASP A 1 192 ? -18.943 -3.501 45.280 1.00 93.44 192 ASP A C 1
ATOM 1565 O O . ASP A 1 192 ? -19.895 -3.830 45.989 1.00 93.44 192 ASP A O 1
ATOM 1569 N N . LEU A 1 193 ? -17.927 -4.333 45.034 1.00 93.25 193 LEU A N 1
ATOM 1570 C CA . LEU A 1 193 ? -17.832 -5.672 45.615 1.00 93.25 193 LEU A CA 1
ATOM 1571 C C . LEU A 1 193 ? -17.732 -5.611 47.141 1.00 93.25 193 LEU A C 1
ATOM 1573 O O . LEU A 1 193 ? -18.437 -6.349 47.826 1.00 93.25 193 LEU A O 1
ATOM 1577 N N . ARG A 1 194 ? -16.922 -4.695 47.688 1.00 93.00 194 ARG A N 1
ATOM 1578 C CA . ARG A 1 194 ? -16.804 -4.505 49.140 1.00 93.00 194 ARG A CA 1
ATOM 1579 C C . ARG A 1 194 ? -18.137 -4.092 49.762 1.00 93.00 194 ARG A C 1
ATOM 1581 O O . ARG A 1 194 ? -18.507 -4.639 50.794 1.00 93.00 194 ARG A O 1
ATOM 1588 N N . LYS A 1 195 ? -18.872 -3.173 49.126 1.00 91.50 195 LYS A N 1
ATOM 1589 C CA . LYS A 1 195 ? -20.213 -2.767 49.577 1.00 91.50 195 LYS A CA 1
ATOM 1590 C C . LYS A 1 195 ? -21.177 -3.949 49.604 1.00 91.50 195 LYS A C 1
ATOM 1592 O O . LYS A 1 195 ? -21.820 -4.147 50.625 1.00 91.50 195 LYS A O 1
ATOM 1597 N N . LYS A 1 196 ? -21.215 -4.760 48.538 1.00 88.94 196 LYS A N 1
ATOM 1598 C CA . LYS A 1 196 ? -22.067 -5.961 48.457 1.00 88.94 196 LYS A CA 1
ATOM 1599 C C . LYS A 1 196 ? -21.784 -6.971 49.569 1.00 88.94 196 LYS A C 1
ATOM 1601 O O . LYS A 1 196 ? -22.722 -7.552 50.102 1.00 88.94 196 LYS A O 1
ATOM 1606 N N . PHE A 1 197 ? -20.512 -7.167 49.917 1.00 88.31 197 PHE A N 1
ATOM 1607 C CA . PHE A 1 197 ? -20.119 -8.043 51.024 1.00 88.31 197 PHE A CA 1
ATOM 1608 C C . PHE A 1 197 ? -20.539 -7.493 52.393 1.00 88.31 197 PHE A C 1
ATOM 1610 O O . PHE A 1 197 ? -20.983 -8.259 53.237 1.00 88.31 197 PHE A O 1
ATOM 1617 N N . VAL A 1 198 ? -20.435 -6.180 52.616 1.00 83.12 198 VAL A N 1
ATOM 1618 C CA . VAL A 1 198 ? -20.835 -5.551 53.890 1.00 83.12 198 VAL A CA 1
ATOM 1619 C C . VAL A 1 198 ? -22.359 -5.502 54.052 1.00 83.12 198 VAL A C 1
ATOM 1621 O O . VAL A 1 198 ? -22.856 -5.649 55.160 1.00 83.12 198 VAL A O 1
ATOM 1624 N N . SER A 1 199 ? -23.112 -5.331 52.962 1.00 72.88 199 SER A N 1
ATOM 1625 C CA . SER A 1 199 ? -24.583 -5.299 52.980 1.00 72.88 199 SER A CA 1
ATOM 1626 C C . SER A 1 199 ? -25.248 -6.674 53.097 1.00 72.88 199 SER A C 1
ATOM 1628 O O . SER A 1 199 ? -26.468 -6.738 53.173 1.00 72.88 199 SER A O 1
ATOM 1630 N N . ASN A 1 200 ? -24.474 -7.761 53.066 1.00 65.94 200 ASN A N 1
ATOM 1631 C CA . ASN A 1 200 ? -24.981 -9.126 53.181 1.00 65.94 200 ASN A CA 1
ATOM 1632 C C . ASN A 1 200 ? -24.171 -9.885 54.251 1.00 65.94 200 ASN A C 1
ATOM 1634 O O . ASN A 1 200 ? -23.415 -10.804 53.912 1.00 65.94 200 ASN A O 1
ATOM 1638 N N . PRO A 1 201 ? -24.240 -9.467 55.532 1.00 62.50 201 PRO A N 1
ATOM 1639 C CA . PRO A 1 201 ? -23.641 -10.243 56.602 1.00 62.50 201 PRO A CA 1
ATOM 1640 C C . PRO A 1 201 ? -24.425 -11.555 56.703 1.00 62.50 201 PRO A C 1
ATOM 1642 O O . PRO A 1 201 ? -25.652 -11.543 56.800 1.00 62.50 201 PRO A O 1
ATOM 1645 N N . LYS A 1 202 ? -23.712 -12.675 56.574 1.00 59.41 202 LYS A N 1
ATOM 1646 C CA . LYS A 1 202 ? -24.251 -13.990 56.928 1.00 59.41 202 LYS A CA 1
ATOM 1647 C C . LYS A 1 202 ? -24.621 -14.030 58.402 1.00 59.41 202 LYS A C 1
ATOM 1649 O O . LYS A 1 202 ? -23.870 -13.409 59.188 1.00 59.41 202 LYS A O 1
#

pLDDT: mean 74.43, std 16.49, range [33.03, 97.56]

Secondary structure (DSSP, 8-state):
--HHHHHHHHHHHHHHHH-SS-GGGG-THHHHHHHHHHHHHHHHSS-TT-HHHHHHTSPP-SHHHHHHHHHHHHHHHT-SS----TT----GGGS-GGGEEE-TTS-EEE-TT----------------------------TT--HHHHHHHHHHHHHHHHHHHHHHHHHHHHHHHHHHHHHHHHHHHHHHHHHHHHHT---

Foldseek 3Di:
DPPVVCCCPPVVVVCVVPDPDDPVVPDCVVVVVVVVVLVVCLVPQFDPPDPQRSVQQFQDPDPVLQVLQQVLVCVLVVNPPDHDDRSDGDGPVQFDPVQWDAPPVRRIDGDPNGYRDDRDPPPPPDDDDDDDDDPPPPDPPPPDDPVRSVVVVVVVVVVVVVVVVVVVVVVVVVVVVVVVVVVVVVVVVVVVVVVVPVVDDD

InterPro domains:
  IPR006612 THAP-type zinc finger [PF05485] (58-117)
  IPR006612 THAP-type zinc finger [PS50950] (23-119)

Organism: Loxostege sticticalis (NCBI:txid481309)

Sequence (202 aa):
MPPTVHKVLIHGKDIIDHFLLPIGQLGEDAQECRHKDVKYYREHNTRKMSRKQTNEDLFPSDPIIAARWTEIVRRNRNESSWKPTKNTKLCSLHFEDKVKYITKGGLCKIRKNAVPTKTNKNVNLSASITPLSSDSSDLDSIFDSPKEASLRRQLRKMMLLQEKHSREIKSLKQKNRRLKKRNATLKNILVDLRKKFVSNPK